Protein AF-A0A4S8QV61-F1 (afdb_monomer)

Radius of gyration: 50.62 Å; Cα contacts (8 Å, |Δi|>4): 55; chains: 1; bounding box: 109×45×153 Å

Solvent-accessible surface area (backbone atoms only — not comparable to full-atom values): 16989 Å² total; per-residue (Å²): 127,84,79,77,45,72,67,56,50,52,57,56,54,72,73,52,51,69,70,55,45,56,50,50,53,54,51,52,54,52,49,53,54,50,48,54,49,51,43,51,55,44,53,48,52,48,50,55,52,52,53,52,51,49,53,55,51,54,54,50,70,72,41,54,69,77,54,34,70,68,43,46,67,60,50,53,54,50,50,56,51,49,54,52,51,45,52,53,45,54,52,51,40,53,52,45,50,51,50,61,69,50,45,60,59,56,51,50,52,52,50,53,50,49,52,56,48,52,52,49,53,54,50,53,54,52,49,55,56,46,50,76,72,68,67,90,69,91,72,100,52,63,74,68,56,52,52,52,51,52,53,49,52,51,50,54,51,53,53,51,52,51,50,52,54,50,51,51,52,52,49,55,54,51,53,51,51,50,52,53,50,51,55,52,50,52,55,52,50,53,50,54,50,55,56,48,54,53,52,51,53,53,50,54,51,52,53,50,52,51,52,53,51,53,52,52,52,51,52,52,54,52,51,53,51,53,52,49,52,52,53,52,52,50,50,54,54,49,53,54,52,51,54,49,51,51,52,52,52,50,51,48,53,50,52,53,51,49,53,51,51,52,57,53,31,52,76,70,76,45,78,88,76,80,77,75,93,79,84,79,93,82,85,89,80,90,86,87,89,87,80,91,76,88,76,92,130

Secondary structure (DSSP, 8-state):
-----HHHHHHHHTT--HHHHHHHHHHHHHHHHHHHHHHHHHHHHHHHHHHHHHHHHHHHHHS-HHHHHHHHHHHHHHHHHHHHHHHHHHHHHHHHHHHHHHHHHHHHHHHHHHHHHHHHHHHHHHHHHHHHHH------S-HHHHHHHHHHHHHHHHHHHHHHHHHHHHHHHHHHHHHHHHHHHHHHHHHHHHHHHHHHHHHHHHHHHHHHHHHHHHHHHHHHHHHHHHHHHHHHHHHHHHHHHHHHHHHHHHHHHHHHHHHHHHHTT---------S--SS--SS----------

Structure (mmCIF, N/CA/C/O backbone):
data_AF-A0A4S8QV61-F1
#
_entry.id   AF-A0A4S8QV61-F1
#
loop_
_atom_site.group_PDB
_atom_site.id
_atom_site.type_symbol
_atom_site.label_atom_id
_atom_site.label_alt_id
_atom_site.label_comp_id
_atom_site.label_asym_id
_atom_site.label_entity_id
_atom_site.label_seq_id
_atom_site.pdbx_PDB_ins_code
_atom_site.Cartn_x
_atom_site.Cartn_y
_atom_site.Cartn_z
_atom_site.occupancy
_atom_site.B_iso_or_equiv
_atom_site.auth_seq_id
_atom_site.auth_comp_id
_atom_site.auth_asym_id
_atom_site.auth_atom_id
_atom_site.pdbx_PDB_model_num
ATOM 1 N N . MET A 1 1 ? -4.854 -4.317 -27.410 1.00 39.19 1 MET A N 1
ATOM 2 C CA . MET A 1 1 ? -4.113 -4.585 -28.655 1.00 39.19 1 MET A CA 1
ATOM 3 C C . MET A 1 1 ? -4.483 -5.983 -29.096 1.00 39.19 1 MET A C 1
ATOM 5 O O . MET A 1 1 ? -4.298 -6.906 -28.311 1.00 39.19 1 MET A O 1
ATOM 9 N N . GLU A 1 2 ? -5.101 -6.128 -30.269 1.00 37.53 2 GLU A N 1
ATOM 10 C CA . GLU A 1 2 ? -5.219 -7.436 -30.923 1.00 37.53 2 GLU A CA 1
ATOM 11 C C . GLU A 1 2 ? -3.819 -8.051 -30.999 1.00 37.53 2 GLU A C 1
ATOM 13 O O . GLU A 1 2 ? -2.852 -7.355 -31.309 1.00 37.53 2 GLU A O 1
ATOM 18 N N . GLY A 1 3 ? -3.700 -9.309 -30.578 1.00 50.16 3 GLY A N 1
ATOM 19 C CA . GLY A 1 3 ? -2.413 -9.943 -30.326 1.00 50.16 3 GLY A CA 1
ATOM 20 C C . GLY A 1 3 ? -1.574 -10.014 -31.594 1.00 50.16 3 GLY A C 1
ATOM 21 O O . GLY A 1 3 ? -1.832 -10.851 -32.458 1.00 50.16 3 GLY A O 1
ATOM 22 N N . ILE A 1 4 ? -0.547 -9.167 -31.683 1.00 62.50 4 ILE A N 1
ATOM 23 C CA . ILE A 1 4 ? 0.566 -9.376 -32.606 1.00 62.50 4 ILE A CA 1
ATOM 24 C C . ILE A 1 4 ? 1.124 -10.757 -32.267 1.00 62.50 4 ILE A C 1
ATOM 26 O O . ILE A 1 4 ? 1.618 -10.996 -31.164 1.00 62.50 4 ILE A O 1
ATOM 30 N N . THR A 1 5 ? 0.966 -11.700 -33.190 1.00 73.25 5 THR A N 1
ATOM 31 C CA . THR A 1 5 ? 1.533 -13.035 -33.021 1.00 73.25 5 THR A CA 1
ATOM 32 C C . THR A 1 5 ? 3.055 -12.927 -33.047 1.00 73.25 5 THR A C 1
ATOM 34 O O . THR A 1 5 ? 3.618 -12.031 -33.680 1.00 73.25 5 THR A O 1
ATOM 37 N N . SER A 1 6 ? 3.747 -13.857 -32.393 1.00 71.25 6 SER A N 1
ATOM 38 C CA . SER A 1 6 ? 5.213 -13.919 -32.443 1.00 71.25 6 SER A CA 1
ATOM 39 C C . SER A 1 6 ? 5.741 -13.949 -33.883 1.00 71.25 6 SER A C 1
ATOM 41 O O . SER A 1 6 ? 6.751 -13.319 -34.172 1.00 71.25 6 SER A O 1
ATOM 43 N N . ALA A 1 7 ? 5.024 -14.604 -34.802 1.00 74.94 7 ALA A N 1
ATOM 44 C CA . ALA A 1 7 ? 5.352 -14.631 -36.226 1.00 74.94 7 ALA A CA 1
ATOM 45 C C . ALA A 1 7 ? 5.278 -13.244 -36.888 1.00 74.94 7 ALA A C 1
ATOM 47 O O . ALA A 1 7 ? 6.177 -12.885 -37.645 1.00 74.94 7 ALA A O 1
ATOM 48 N N . ASN A 1 8 ? 4.253 -12.448 -36.566 1.00 80.69 8 ASN A N 1
ATOM 49 C CA . ASN A 1 8 ? 4.125 -11.083 -37.079 1.00 80.69 8 ASN A CA 1
ATOM 50 C C . ASN A 1 8 ? 5.250 -10.189 -36.546 1.00 80.69 8 ASN A C 1
ATOM 52 O O . ASN A 1 8 ? 5.852 -9.445 -37.314 1.00 80.69 8 ASN A O 1
ATOM 56 N N . LEU A 1 9 ? 5.591 -10.322 -35.260 1.00 77.94 9 LEU A N 1
ATOM 57 C CA . LEU A 1 9 ? 6.686 -9.566 -34.655 1.00 77.94 9 LEU A CA 1
ATOM 58 C C . LEU A 1 9 ? 8.036 -9.902 -35.312 1.00 77.94 9 LEU A C 1
ATOM 60 O O . LEU A 1 9 ? 8.811 -9.004 -35.616 1.00 77.94 9 LEU A O 1
ATOM 64 N N . VAL A 1 10 ? 8.319 -11.183 -35.577 1.00 80.06 10 VAL A N 1
ATOM 65 C CA . VAL A 1 10 ? 9.549 -11.600 -36.280 1.00 80.06 10 VAL A CA 1
ATOM 66 C C . VAL A 1 10 ? 9.602 -11.037 -37.701 1.00 80.06 10 VAL A C 1
ATOM 68 O O . VAL A 1 10 ? 10.662 -10.583 -38.138 1.00 80.06 10 VAL A O 1
ATOM 71 N N . ALA A 1 11 ? 8.477 -11.057 -38.422 1.00 83.94 11 ALA A N 1
ATOM 72 C CA . ALA A 1 11 ? 8.398 -10.512 -39.774 1.00 83.94 11 ALA A CA 1
ATOM 73 C C . ALA A 1 11 ? 8.683 -9.003 -39.790 1.00 83.94 11 ALA A C 1
ATOM 75 O O . ALA A 1 11 ? 9.462 -8.546 -40.622 1.00 83.94 11 ALA A O 1
ATOM 76 N N . GLU A 1 12 ? 8.124 -8.246 -38.841 1.00 83.56 12 GLU A N 1
ATOM 77 C CA . GLU A 1 12 ? 8.401 -6.813 -38.704 1.00 83.56 12 GLU A CA 1
ATOM 78 C C . GLU A 1 12 ? 9.856 -6.546 -38.305 1.00 83.56 12 GLU A C 1
ATOM 80 O O . GLU A 1 12 ? 10.521 -5.736 -38.952 1.00 83.56 12 GLU A O 1
ATOM 85 N N . LEU A 1 13 ? 10.393 -7.274 -37.317 1.00 84.75 13 LEU A N 1
ATOM 86 C CA . LEU A 1 13 ? 11.791 -7.133 -36.894 1.00 84.75 13 LEU A CA 1
ATOM 87 C C . LEU A 1 13 ? 12.766 -7.361 -38.054 1.00 84.75 13 LEU A C 1
ATOM 89 O O . LEU A 1 13 ? 13.727 -6.615 -38.198 1.00 84.75 13 LEU A O 1
ATOM 93 N N . SER A 1 14 ? 12.479 -8.326 -38.931 1.00 84.94 14 SER A N 1
ATOM 94 C CA . SER A 1 14 ? 13.325 -8.654 -40.089 1.00 84.94 14 SER A CA 1
ATOM 95 C C . SER A 1 14 ? 13.475 -7.504 -41.093 1.00 84.94 14 SER A C 1
ATOM 97 O O . SER A 1 14 ? 14.405 -7.526 -41.897 1.00 84.94 14 SER A O 1
ATOM 99 N N . THR A 1 15 ? 12.577 -6.514 -41.065 1.00 90.44 15 THR A N 1
ATOM 100 C CA . THR A 1 15 ? 12.650 -5.324 -41.930 1.00 90.44 15 THR A CA 1
ATOM 101 C C . THR A 1 15 ? 13.493 -4.193 -41.344 1.00 90.44 15 THR A C 1
ATOM 103 O O . THR A 1 15 ? 13.806 -3.244 -42.061 1.00 90.44 15 THR A O 1
ATOM 106 N N . LEU A 1 16 ? 13.861 -4.284 -40.063 1.00 89.00 16 LEU A N 1
ATOM 107 C CA . LEU A 1 16 ? 14.570 -3.227 -39.357 1.00 89.00 16 LEU A CA 1
ATOM 108 C C . LEU A 1 16 ? 16.076 -3.311 -39.582 1.00 89.00 16 LEU A C 1
ATOM 110 O O . LEU A 1 16 ? 16.682 -4.377 -39.432 1.00 89.00 16 LEU A O 1
ATOM 114 N N . ASP A 1 17 ? 16.681 -2.157 -39.847 1.00 88.50 17 ASP A N 1
ATOM 115 C CA . ASP A 1 17 ? 18.131 -1.997 -39.835 1.00 88.50 17 ASP A CA 1
ATOM 116 C C . ASP A 1 17 ? 18.691 -1.882 -38.401 1.00 88.50 17 ASP A C 1
ATOM 118 O O . ASP A 1 17 ? 17.960 -1.868 -37.399 1.00 88.50 17 ASP A O 1
ATOM 122 N N . LEU A 1 18 ? 20.020 -1.822 -38.287 1.00 80.75 18 LEU A N 1
ATOM 123 C CA . LEU A 1 18 ? 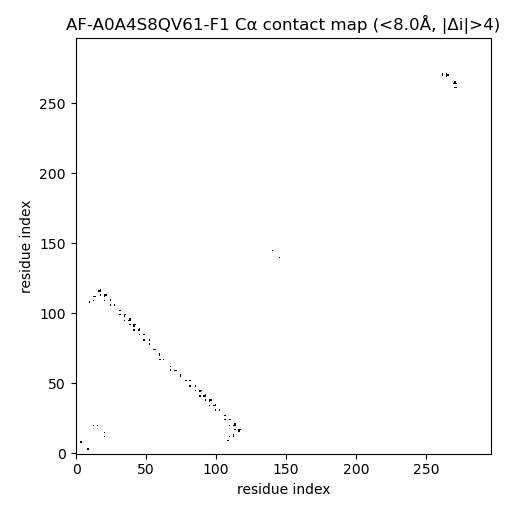20.711 -1.772 -37.000 1.00 80.75 18 LEU A CA 1
ATOM 124 C C . LEU A 1 18 ? 20.315 -0.543 -36.167 1.00 80.75 18 LEU A C 1
ATOM 126 O O . LEU A 1 18 ? 20.060 -0.654 -34.966 1.00 80.75 18 LEU A O 1
ATOM 130 N N . VAL A 1 19 ? 20.227 0.627 -36.802 1.00 81.81 19 VAL A N 1
ATOM 131 C CA . VAL A 1 19 ? 19.918 1.897 -36.130 1.00 81.81 19 VAL A CA 1
ATOM 132 C C . VAL A 1 19 ? 18.479 1.887 -35.621 1.00 81.81 19 VAL A C 1
ATOM 134 O O . VAL A 1 19 ? 18.218 2.257 -34.473 1.00 81.81 19 VAL A O 1
ATOM 137 N N . GLN A 1 20 ? 17.548 1.415 -36.449 1.00 83.19 20 GLN A N 1
ATOM 138 C CA . GLN A 1 20 ? 16.141 1.256 -36.098 1.00 83.19 20 GLN A CA 1
ATOM 139 C C . GLN A 1 20 ? 15.964 0.264 -34.942 1.00 83.19 20 GLN A C 1
ATOM 141 O O . GLN A 1 20 ? 15.233 0.547 -33.992 1.00 83.19 20 GLN A O 1
ATOM 146 N N . THR A 1 21 ? 16.688 -0.858 -34.971 1.00 77.69 21 THR A N 1
ATOM 147 C CA . THR A 1 21 ? 16.642 -1.884 -33.918 1.00 77.69 21 THR A CA 1
ATOM 148 C C . THR A 1 21 ? 17.129 -1.337 -32.570 1.00 77.69 21 THR A C 1
ATOM 150 O O . THR A 1 21 ? 16.455 -1.510 -31.553 1.00 77.69 21 THR A O 1
ATOM 153 N N . ILE A 1 22 ? 18.251 -0.606 -32.543 1.00 74.38 22 ILE A N 1
ATOM 154 C CA . ILE A 1 22 ? 18.774 0.040 -31.322 1.00 74.38 22 ILE A CA 1
ATOM 155 C C . ILE A 1 22 ? 17.775 1.067 -30.761 1.00 74.38 22 ILE A C 1
ATOM 157 O O . ILE A 1 22 ? 17.563 1.149 -29.544 1.00 74.38 22 ILE A O 1
ATOM 161 N N . HIS A 1 23 ? 17.136 1.842 -31.641 1.00 77.25 23 HIS A N 1
ATOM 162 C CA . HIS A 1 23 ? 16.133 2.823 -31.237 1.00 77.25 23 HIS A CA 1
ATOM 163 C C . HIS A 1 23 ? 14.910 2.158 -30.588 1.00 77.25 23 HIS A C 1
ATOM 165 O O . HIS A 1 23 ? 14.478 2.577 -29.512 1.00 77.25 23 HIS A O 1
ATOM 171 N N . ILE A 1 24 ? 14.406 1.076 -31.185 1.00 78.25 24 ILE A N 1
ATOM 172 C CA . ILE A 1 24 ? 13.262 0.317 -30.666 1.00 78.25 24 ILE A CA 1
ATOM 173 C C . ILE A 1 24 ? 13.569 -0.305 -29.301 1.00 78.25 24 ILE A C 1
ATOM 175 O O . ILE A 1 24 ? 12.739 -0.208 -28.399 1.00 78.25 24 ILE A O 1
ATOM 179 N N . ILE A 1 25 ? 14.766 -0.866 -29.092 1.00 77.31 25 ILE A N 1
ATOM 180 C CA . ILE A 1 25 ? 15.187 -1.383 -27.775 1.00 77.31 25 ILE A CA 1
ATOM 181 C C . ILE A 1 25 ? 15.122 -0.285 -26.708 1.00 77.31 25 ILE A C 1
ATOM 183 O O . ILE A 1 25 ? 14.607 -0.511 -25.610 1.00 77.31 25 ILE A O 1
ATOM 187 N N . SER A 1 26 ? 15.610 0.913 -27.032 1.00 75.00 26 SER A N 1
ATOM 188 C CA . SER A 1 26 ? 15.581 2.052 -26.108 1.00 75.00 26 SER A CA 1
ATOM 189 C C . SER A 1 26 ? 14.143 2.455 -25.762 1.00 75.00 26 SER A C 1
ATOM 191 O O . SER A 1 26 ? 13.825 2.669 -24.591 1.00 75.00 26 SER A O 1
ATOM 193 N N . MET A 1 27 ? 13.253 2.492 -26.760 1.00 78.56 27 MET A N 1
ATOM 194 C CA . MET A 1 27 ? 11.833 2.788 -26.555 1.00 78.56 27 MET A CA 1
ATOM 195 C C . MET A 1 27 ? 11.136 1.733 -25.690 1.00 78.56 27 MET A C 1
ATOM 197 O O . MET A 1 27 ? 10.465 2.093 -24.725 1.00 78.56 27 MET A O 1
ATOM 201 N N . LEU A 1 28 ? 11.325 0.446 -25.993 1.00 77.44 28 LEU A N 1
ATOM 202 C CA . LEU A 1 28 ? 10.738 -0.663 -25.235 1.00 77.44 28 LEU A CA 1
ATOM 203 C C . LEU A 1 28 ? 11.222 -0.672 -23.783 1.00 77.44 28 LEU A C 1
ATOM 205 O O . LEU A 1 28 ? 10.435 -0.894 -22.868 1.00 77.44 28 LEU A O 1
ATOM 209 N N . THR A 1 29 ? 12.504 -0.381 -23.558 1.00 79.50 29 THR A N 1
ATOM 210 C CA . THR A 1 29 ? 13.078 -0.287 -22.208 1.00 79.50 29 THR A CA 1
ATOM 211 C C . THR A 1 29 ? 12.460 0.870 -21.418 1.00 79.50 29 THR A C 1
ATOM 213 O O . THR A 1 29 ? 12.116 0.705 -20.247 1.00 79.50 29 THR A O 1
ATOM 216 N N . ALA A 1 30 ? 12.266 2.029 -22.056 1.00 79.38 30 ALA A N 1
ATOM 217 C CA . ALA A 1 30 ? 11.586 3.165 -21.437 1.00 79.38 30 ALA A CA 1
ATOM 218 C C . ALA A 1 30 ? 10.113 2.851 -21.119 1.00 79.38 30 ALA A C 1
ATOM 220 O O . ALA A 1 30 ? 9.656 3.134 -20.014 1.00 79.38 30 ALA A O 1
ATOM 221 N N . GLN A 1 31 ? 9.392 2.212 -22.046 1.00 81.44 31 GLN A N 1
ATOM 222 C CA . GLN A 1 31 ? 8.006 1.777 -21.839 1.00 81.44 31 GLN A CA 1
ATOM 223 C C . GLN A 1 31 ? 7.886 0.779 -20.683 1.00 81.44 31 GLN A C 1
ATOM 225 O O . GLN A 1 31 ? 7.042 0.958 -19.812 1.00 81.44 31 GLN A O 1
ATOM 230 N N . LEU A 1 32 ? 8.771 -0.218 -20.620 1.00 80.94 32 LEU A N 1
ATOM 231 C CA . LEU A 1 32 ? 8.857 -1.176 -19.515 1.00 80.94 32 LEU A CA 1
ATOM 232 C C . LEU A 1 32 ? 9.026 -0.486 -18.157 1.00 80.94 32 LEU A C 1
ATOM 234 O O . LEU A 1 32 ? 8.354 -0.846 -17.190 1.00 80.94 32 LEU A O 1
ATOM 238 N N . ALA A 1 33 ? 9.899 0.522 -18.085 1.00 80.88 33 ALA A N 1
ATOM 239 C CA . ALA A 1 33 ? 10.091 1.307 -16.871 1.00 80.88 33 ALA A CA 1
ATOM 240 C C . ALA A 1 33 ? 8.828 2.101 -16.495 1.00 80.88 33 ALA A C 1
ATOM 242 O O . ALA A 1 33 ? 8.462 2.144 -15.321 1.00 80.88 33 ALA A O 1
ATOM 243 N N . THR A 1 34 ? 8.134 2.687 -17.475 1.00 85.19 34 THR A N 1
ATOM 244 C CA . THR A 1 34 ? 6.850 3.368 -17.255 1.00 85.19 34 THR A CA 1
ATOM 245 C C . THR A 1 34 ? 5.779 2.406 -16.745 1.00 85.19 34 THR A C 1
ATOM 247 O O . THR A 1 34 ? 5.147 2.699 -15.736 1.00 85.19 34 THR A O 1
ATOM 250 N N . VAL A 1 35 ? 5.614 1.237 -17.369 1.00 80.38 35 VAL A N 1
ATOM 251 C CA . VAL A 1 35 ? 4.644 0.216 -16.937 1.00 80.38 35 VAL A CA 1
ATOM 252 C C . VAL A 1 35 ? 4.940 -0.250 -15.509 1.00 80.38 35 VAL A C 1
ATOM 254 O O . VAL A 1 35 ? 4.023 -0.376 -14.700 1.00 80.38 35 VAL A O 1
ATOM 257 N N . ALA A 1 36 ? 6.214 -0.454 -15.161 1.00 83.62 36 ALA A N 1
ATOM 258 C CA . ALA A 1 36 ? 6.607 -0.827 -13.804 1.00 83.62 36 ALA A CA 1
ATOM 259 C C . ALA A 1 36 ? 6.209 0.236 -12.763 1.00 83.62 36 ALA A C 1
ATOM 261 O O . ALA A 1 36 ? 5.699 -0.112 -11.696 1.00 83.62 36 ALA A O 1
ATOM 262 N N . LEU A 1 37 ? 6.406 1.523 -13.073 1.00 87.81 37 LEU A N 1
ATOM 263 C CA . LEU A 1 37 ? 5.973 2.629 -12.212 1.00 87.81 37 LEU A CA 1
ATOM 264 C C . LEU A 1 37 ? 4.445 2.678 -12.084 1.00 87.81 37 LEU A C 1
ATOM 266 O O . LEU A 1 37 ? 3.931 2.745 -10.969 1.00 87.81 37 LEU A O 1
ATOM 270 N N . ASP A 1 38 ? 3.724 2.541 -13.195 1.00 83.62 38 ASP A N 1
ATOM 271 C CA . ASP A 1 38 ? 2.259 2.510 -13.217 1.00 83.62 38 ASP A CA 1
ATOM 272 C C . ASP A 1 38 ? 1.692 1.377 -12.341 1.00 83.62 38 ASP A C 1
ATOM 274 O O . ASP A 1 38 ? 0.713 1.579 -11.618 1.00 83.62 38 ASP A O 1
ATOM 278 N N . ILE A 1 39 ? 2.309 0.187 -12.345 1.00 86.31 39 ILE A N 1
ATOM 279 C CA . ILE A 1 39 ? 1.914 -0.929 -11.464 1.00 86.31 39 ILE A CA 1
ATOM 280 C C . ILE A 1 39 ? 2.054 -0.535 -9.989 1.00 86.31 39 ILE A C 1
ATOM 282 O O . ILE A 1 39 ? 1.163 -0.831 -9.183 1.00 86.31 39 ILE A O 1
ATOM 286 N N . VAL A 1 40 ? 3.157 0.125 -9.625 1.00 90.00 40 VAL A N 1
ATOM 287 C CA . VAL A 1 40 ? 3.406 0.587 -8.252 1.00 90.00 40 VAL A CA 1
ATOM 288 C C . VAL A 1 40 ? 2.370 1.632 -7.839 1.00 90.00 40 VAL A C 1
ATOM 290 O O . VAL A 1 40 ? 1.785 1.508 -6.758 1.00 90.00 40 VAL A O 1
ATOM 293 N N . ASP A 1 41 ? 2.088 2.606 -8.703 1.00 85.50 41 ASP A N 1
ATOM 294 C CA . ASP A 1 41 ? 1.144 3.695 -8.436 1.00 85.50 41 ASP A CA 1
ATOM 295 C C . ASP A 1 41 ? -0.303 3.200 -8.317 1.00 85.50 41 ASP A C 1
ATOM 297 O O . ASP A 1 41 ? -1.027 3.575 -7.385 1.00 85.50 41 ASP A O 1
ATOM 301 N N . VAL A 1 42 ? -0.727 2.291 -9.200 1.00 82.81 42 VAL A N 1
ATOM 302 C CA . VAL A 1 42 ? -2.038 1.632 -9.096 1.00 82.81 42 VAL A CA 1
ATOM 303 C C . VAL A 1 42 ? -2.101 0.773 -7.832 1.00 82.81 42 VAL A C 1
ATOM 305 O O . VAL A 1 42 ? -3.098 0.802 -7.112 1.00 82.81 42 VAL A O 1
ATOM 308 N N . GLY A 1 43 ? -1.028 0.045 -7.510 1.00 89.75 43 GLY A N 1
ATOM 309 C CA . GLY A 1 43 ? -0.937 -0.751 -6.289 1.00 89.75 43 GLY A CA 1
ATOM 310 C C . GLY A 1 43 ? -1.066 0.089 -5.017 1.00 89.75 43 GLY A C 1
ATOM 311 O O . GLY A 1 43 ? -1.730 -0.335 -4.073 1.00 89.75 43 GLY A O 1
ATOM 312 N N . LYS A 1 44 ? -0.468 1.285 -4.997 1.00 88.75 44 LYS A N 1
ATOM 313 C CA . LYS A 1 44 ? -0.641 2.258 -3.915 1.00 88.75 44 LYS A CA 1
ATOM 314 C C . LYS A 1 44 ? -2.080 2.762 -3.846 1.00 88.75 44 LYS A C 1
ATOM 316 O O . LYS A 1 44 ? -2.682 2.696 -2.784 1.00 88.75 44 LYS A O 1
ATOM 321 N N . SER A 1 45 ? -2.649 3.165 -4.979 1.00 83.38 45 SER A N 1
ATOM 322 C CA . SER A 1 45 ? -4.023 3.677 -5.047 1.00 83.38 45 SER A CA 1
ATOM 323 C C . SER A 1 45 ? -5.052 2.671 -4.519 1.00 83.38 45 SER A C 1
ATOM 325 O O . SER A 1 45 ? -5.987 3.071 -3.831 1.00 83.38 45 SER A O 1
ATOM 327 N N . ILE A 1 46 ? -4.868 1.373 -4.797 1.00 89.69 46 ILE A N 1
ATOM 328 C CA . ILE A 1 46 ? -5.709 0.296 -4.249 1.00 89.69 46 ILE A CA 1
ATOM 329 C C . ILE A 1 46 ? -5.628 0.269 -2.719 1.00 89.69 46 ILE A C 1
ATOM 331 O O . ILE A 1 46 ? -6.671 0.303 -2.071 1.00 89.69 46 ILE A O 1
ATOM 335 N N . ARG A 1 47 ? -4.414 0.249 -2.149 1.00 91.94 47 ARG A N 1
ATOM 336 C CA . ARG A 1 47 ? -4.225 0.229 -0.687 1.00 91.94 47 ARG A CA 1
ATOM 337 C C . ARG A 1 47 ? -4.838 1.456 -0.025 1.00 91.94 47 ARG A C 1
ATOM 339 O O . ARG A 1 47 ? -5.600 1.305 0.919 1.00 91.94 47 ARG A O 1
ATOM 346 N N . ASP A 1 48 ? -4.585 2.643 -0.576 1.00 81.81 48 ASP A N 1
ATOM 347 C CA . ASP A 1 48 ? -5.121 3.898 -0.045 1.00 81.81 48 ASP A CA 1
ATOM 348 C C . ASP A 1 48 ? -6.666 3.874 -0.020 1.00 81.81 48 ASP A C 1
ATOM 350 O O . ASP A 1 48 ? -7.285 4.316 0.948 1.00 81.81 48 ASP A O 1
ATOM 354 N N . HIS A 1 49 ? -7.312 3.321 -1.057 1.00 81.25 49 HIS A N 1
ATOM 355 C CA . HIS A 1 49 ? -8.774 3.184 -1.102 1.00 81.25 49 HIS A CA 1
ATOM 356 C C . HIS A 1 49 ? -9.306 2.143 -0.107 1.00 81.25 49 HIS A C 1
ATOM 358 O O . HIS A 1 49 ? -10.351 2.387 0.500 1.00 81.25 49 HIS A O 1
ATOM 364 N N . GLU A 1 50 ? -8.612 1.014 0.068 1.00 89.25 50 GLU A N 1
ATOM 365 C CA . GLU A 1 50 ? -8.969 -0.031 1.038 1.00 89.25 50 GLU A CA 1
ATOM 366 C C . GLU A 1 50 ? -8.840 0.489 2.484 1.00 89.25 50 GLU A C 1
ATOM 368 O O . GLU A 1 50 ? -9.774 0.343 3.277 1.00 89.25 50 GLU A O 1
ATOM 373 N N . GLU A 1 51 ? -7.746 1.188 2.804 1.00 85.75 51 GLU A N 1
ATOM 374 C CA . GLU A 1 51 ? -7.504 1.807 4.114 1.00 85.75 51 GLU A CA 1
ATOM 375 C C . GLU A 1 51 ? -8.532 2.898 4.435 1.00 85.75 51 GLU A C 1
ATOM 377 O O . GLU A 1 51 ? -9.130 2.897 5.515 1.00 85.75 51 GLU A O 1
ATOM 382 N N . GLN A 1 52 ? -8.805 3.805 3.490 1.00 78.75 52 GLN A N 1
ATOM 383 C CA . GLN A 1 52 ? -9.863 4.808 3.660 1.00 78.75 52 GLN A CA 1
ATOM 384 C C . GLN A 1 52 ? -11.227 4.149 3.873 1.00 78.75 52 GLN A C 1
ATOM 386 O O . GLN A 1 52 ? -12.011 4.606 4.708 1.00 78.75 52 GLN A O 1
ATOM 391 N N . GLY A 1 53 ? -11.499 3.060 3.149 1.00 80.81 53 GLY A N 1
ATOM 392 C CA . GLY A 1 53 ? -12.720 2.279 3.299 1.00 80.81 53 GLY A CA 1
ATOM 393 C C . GLY A 1 53 ? -12.902 1.764 4.716 1.00 80.81 53 GLY A C 1
ATOM 394 O O . GLY A 1 53 ? -13.948 1.982 5.337 1.00 80.81 53 GLY A O 1
ATOM 395 N N . GLN A 1 54 ? -11.851 1.151 5.250 1.00 86.25 54 GLN A N 1
ATOM 396 C CA . GLN A 1 54 ? -11.836 0.627 6.604 1.00 86.25 54 GLN A CA 1
ATOM 397 C C . GLN A 1 54 ? -12.007 1.735 7.653 1.00 86.25 54 GLN A C 1
ATOM 399 O O . GLN A 1 54 ? -12.868 1.617 8.526 1.00 86.25 54 GLN A O 1
ATOM 404 N N . LEU A 1 55 ? -11.278 2.848 7.529 1.00 79.12 55 LEU A N 1
ATOM 405 C CA . LEU A 1 55 ? -11.389 3.989 8.445 1.00 79.12 55 LEU A CA 1
ATOM 406 C C . LEU A 1 55 ? -12.809 4.570 8.486 1.00 79.12 55 LEU A C 1
ATOM 408 O O . LEU A 1 55 ? -13.325 4.885 9.562 1.00 79.12 55 LEU A O 1
ATOM 412 N N . CYS A 1 56 ? -13.472 4.689 7.332 1.00 78.69 56 CYS A N 1
ATOM 413 C CA . CYS A 1 56 ? -14.853 5.162 7.265 1.00 78.69 56 CYS A CA 1
ATOM 414 C C . CYS A 1 56 ? -15.830 4.215 7.979 1.00 78.69 56 CYS A C 1
ATOM 416 O O . CYS A 1 56 ? -16.733 4.679 8.684 1.00 78.69 56 CYS A O 1
ATOM 418 N N . VAL A 1 57 ? -15.645 2.900 7.833 1.00 88.50 57 VAL A N 1
ATOM 419 C CA . VAL A 1 57 ? -16.467 1.889 8.514 1.00 88.50 57 VAL A CA 1
ATOM 420 C C . VAL A 1 57 ? -16.221 1.903 10.023 1.00 88.50 57 VAL A C 1
ATOM 422 O O . VAL A 1 57 ? -17.181 1.922 10.794 1.00 88.50 57 VAL A O 1
ATOM 425 N N . GLU A 1 58 ? -14.966 1.964 10.465 1.00 86.25 58 GLU A N 1
ATOM 426 C CA . GLU A 1 58 ? -14.617 2.038 11.888 1.00 86.25 58 GLU A CA 1
ATOM 427 C C . GLU A 1 58 ? -15.182 3.303 12.547 1.00 86.25 58 GLU A C 1
ATOM 429 O O . GLU A 1 58 ? -15.776 3.240 13.629 1.00 86.25 58 GLU A O 1
ATOM 434 N N . TYR A 1 59 ? -15.068 4.455 11.876 1.00 81.00 59 TYR A N 1
ATOM 435 C CA . TYR A 1 59 ? -15.658 5.711 12.340 1.00 81.00 59 TYR A CA 1
ATOM 436 C C . TYR A 1 59 ? -17.177 5.599 12.504 1.00 81.00 59 TYR A C 1
ATOM 438 O O . TYR A 1 59 ? -17.740 6.052 13.504 1.00 81.00 59 TYR A O 1
ATOM 446 N N . TYR A 1 60 ? -17.846 4.967 11.540 1.00 87.94 60 TYR A N 1
ATOM 447 C CA . TYR A 1 60 ? -19.282 4.726 11.595 1.00 87.94 60 TYR A CA 1
ATOM 448 C C . TYR A 1 60 ? -19.676 3.800 12.753 1.00 87.94 60 TYR A C 1
ATOM 450 O O . TYR A 1 60 ? -20.631 4.094 13.473 1.00 87.94 60 TYR A O 1
ATOM 458 N N . GLN A 1 61 ? -18.929 2.719 12.981 1.00 89.88 61 GLN A N 1
ATOM 459 C CA . GLN A 1 61 ? -19.190 1.769 14.067 1.00 89.88 61 GLN A CA 1
ATOM 460 C C . GLN A 1 61 ? -19.049 2.411 15.453 1.00 89.88 61 GLN A C 1
ATOM 462 O O . GLN A 1 61 ? -19.861 2.138 16.338 1.00 89.88 61 GLN A O 1
ATOM 467 N N . ARG A 1 62 ? -18.068 3.306 15.631 1.00 90.44 62 ARG A N 1
ATOM 468 C CA . ARG A 1 62 ? -17.844 4.048 16.886 1.00 90.44 62 ARG A CA 1
ATOM 469 C C . ARG A 1 62 ? -18.837 5.194 17.106 1.00 90.44 62 ARG A C 1
ATOM 471 O O . ARG A 1 62 ? -18.909 5.743 18.204 1.00 90.44 62 ARG A O 1
ATOM 478 N N . ALA A 1 63 ? -19.605 5.587 16.090 1.00 84.00 63 ALA A N 1
ATOM 479 C CA . ALA A 1 63 ? -20.553 6.686 16.207 1.00 84.00 63 ALA A CA 1
ATOM 480 C C . ALA A 1 63 ? -21.792 6.307 17.047 1.00 84.00 63 ALA A C 1
ATOM 482 O O . ALA A 1 63 ? -22.268 5.166 17.050 1.00 84.00 63 ALA A O 1
ATOM 483 N N . SER A 1 64 ? -22.372 7.300 17.732 1.00 92.94 64 SER A N 1
ATOM 484 C CA . SER A 1 64 ? -23.647 7.133 18.440 1.00 92.94 64 SER A CA 1
ATOM 485 C C . SER A 1 64 ? -24.783 6.783 17.472 1.00 92.94 64 SER A C 1
ATOM 487 O O . SER A 1 64 ? -24.724 7.101 16.284 1.00 92.94 64 SER A O 1
ATOM 489 N N . GLN A 1 65 ? -25.854 6.160 17.968 1.00 94.88 65 GLN A N 1
ATOM 490 C CA . GLN A 1 65 ? -26.970 5.700 17.129 1.00 94.88 65 GLN A CA 1
ATOM 491 C C . GLN A 1 65 ? -27.617 6.833 16.314 1.00 94.88 65 GLN A C 1
ATOM 493 O O . GLN A 1 65 ? -27.832 6.686 15.112 1.00 94.88 65 GLN A O 1
ATOM 498 N N . LYS A 1 66 ? -27.839 8.000 16.936 1.00 94.25 66 LYS A N 1
ATOM 499 C CA . LYS A 1 66 ? -28.358 9.197 16.252 1.00 94.25 66 LYS A CA 1
ATOM 500 C C . LYS A 1 66 ? -27.430 9.661 15.125 1.00 94.25 66 LYS A C 1
ATOM 502 O O . LYS A 1 66 ? -27.892 10.064 14.065 1.00 94.25 66 LYS A O 1
ATOM 507 N N . LYS A 1 67 ? -26.113 9.589 15.338 1.00 85.44 67 LYS A N 1
ATOM 508 C CA . LYS A 1 67 ? -25.114 9.982 14.340 1.00 85.44 67 LYS A CA 1
ATOM 509 C C . LYS A 1 67 ? -25.005 8.957 13.208 1.00 85.44 67 LYS A C 1
ATOM 511 O O . LYS A 1 67 ? -24.867 9.356 12.057 1.00 85.44 67 LYS A O 1
ATOM 516 N N . ARG A 1 68 ? -25.143 7.661 13.506 1.00 92.88 68 ARG A N 1
ATOM 517 C CA . ARG A 1 68 ? -25.197 6.596 12.493 1.00 92.88 68 ARG A CA 1
ATOM 518 C C . ARG A 1 68 ? -26.357 6.784 11.518 1.00 92.88 68 ARG A C 1
ATOM 520 O O . ARG A 1 68 ? -26.112 6.782 10.321 1.00 92.88 68 ARG A O 1
ATOM 527 N N . GLN A 1 69 ? -27.564 7.079 12.003 1.00 91.38 69 GLN A N 1
ATOM 528 C CA . GLN A 1 69 ? -28.724 7.344 11.132 1.00 91.38 69 GLN A CA 1
ATOM 529 C C . GLN A 1 69 ? -28.481 8.487 10.131 1.00 91.38 69 GLN A C 1
ATOM 531 O O . GLN A 1 69 ? -28.959 8.430 9.002 1.00 91.38 69 GLN A O 1
ATOM 536 N N . ILE A 1 70 ? -27.712 9.507 10.528 1.00 86.06 70 ILE A N 1
ATOM 537 C CA . ILE A 1 70 ? -27.357 10.642 9.662 1.00 86.06 70 ILE A CA 1
ATOM 538 C C . ILE A 1 70 ? -26.279 10.245 8.641 1.00 86.06 70 ILE A C 1
ATOM 540 O O . ILE A 1 70 ? -26.352 10.635 7.478 1.00 86.06 70 ILE A O 1
ATOM 544 N N . LEU A 1 71 ? -25.264 9.489 9.069 1.00 79.00 71 LEU A N 1
ATOM 545 C CA . LEU A 1 71 ? -24.113 9.131 8.233 1.00 79.00 71 LEU A CA 1
ATOM 546 C C . LEU A 1 71 ? -24.397 7.981 7.258 1.00 79.00 71 LEU A C 1
ATOM 548 O O . LEU A 1 71 ? -23.761 7.910 6.207 1.00 79.00 71 LEU A O 1
ATOM 552 N N . GLU A 1 72 ? -25.326 7.084 7.589 1.00 93.19 72 GLU A N 1
ATOM 553 C CA . GLU A 1 72 ? -25.529 5.818 6.880 1.00 93.19 72 GLU A CA 1
ATOM 554 C C . GLU A 1 72 ? -25.806 5.968 5.370 1.00 93.19 72 GLU A C 1
ATOM 556 O O . GLU A 1 72 ? -25.151 5.272 4.588 1.00 93.19 72 GLU A O 1
ATOM 561 N N . PRO A 1 73 ? -26.674 6.888 4.898 1.00 88.12 73 PRO A N 1
ATOM 562 C CA . PRO A 1 73 ? -26.902 7.060 3.462 1.00 88.12 73 PRO A CA 1
ATOM 563 C C . PRO A 1 73 ? -25.646 7.528 2.714 1.00 88.12 73 PRO A C 1
ATOM 565 O O . PRO A 1 73 ? -25.348 7.046 1.618 1.00 88.12 73 PRO A O 1
ATOM 568 N N . GLY A 1 74 ? -24.889 8.452 3.318 1.00 83.88 74 GLY A N 1
ATOM 569 C CA . GLY A 1 74 ? -23.649 8.978 2.750 1.00 83.88 74 GLY A CA 1
ATOM 570 C C . GLY A 1 74 ? -22.558 7.914 2.688 1.00 83.88 74 GLY A C 1
ATOM 571 O O . GLY A 1 74 ? -21.918 7.750 1.649 1.00 83.88 74 GLY A O 1
ATOM 572 N N . LEU A 1 75 ? -22.411 7.139 3.765 1.00 87.56 75 LEU A N 1
ATOM 573 C CA . LEU A 1 75 ? -21.453 6.042 3.844 1.00 87.56 75 LEU A CA 1
ATOM 574 C C . LEU A 1 75 ? -21.753 4.956 2.808 1.00 87.56 75 LEU A C 1
ATOM 576 O O . LEU A 1 75 ? -20.846 4.548 2.091 1.00 87.56 75 LEU A O 1
ATOM 580 N N . ARG A 1 76 ? -23.015 4.526 2.669 1.00 91.06 76 ARG A N 1
ATOM 581 C CA . ARG A 1 76 ? -23.406 3.520 1.664 1.00 91.06 76 ARG A CA 1
ATOM 582 C C . ARG A 1 76 ? -23.069 3.971 0.244 1.00 91.06 76 ARG A C 1
ATOM 584 O O . ARG A 1 76 ? -22.505 3.198 -0.524 1.00 91.06 76 ARG A O 1
ATOM 591 N N . LYS A 1 77 ? -23.374 5.228 -0.100 1.00 87.56 77 LYS A N 1
ATOM 592 C CA . LYS A 1 77 ? -23.056 5.792 -1.422 1.00 87.56 77 LYS A CA 1
ATOM 593 C C . LYS A 1 77 ? -21.547 5.866 -1.662 1.00 87.56 77 LYS A C 1
ATOM 595 O O . LYS A 1 77 ? -21.085 5.552 -2.756 1.00 87.56 77 LYS A O 1
ATOM 600 N N . TRP A 1 78 ? -20.790 6.297 -0.656 1.00 87.25 78 TRP A N 1
ATOM 601 C CA . TRP A 1 78 ? -19.338 6.397 -0.754 1.00 87.25 78 TRP A CA 1
ATOM 602 C C . TRP A 1 78 ? -18.687 5.014 -0.896 1.00 87.25 78 TRP A C 1
ATOM 604 O O . TRP A 1 78 ? -17.872 4.836 -1.795 1.00 87.25 78 TRP A O 1
ATOM 614 N N . LEU A 1 79 ? -19.117 4.021 -0.106 1.00 87.19 79 LEU A N 1
ATOM 615 C CA . LEU A 1 79 ? -18.621 2.641 -0.189 1.00 87.19 79 LEU A CA 1
ATOM 616 C C . LEU A 1 79 ? -18.911 2.008 -1.552 1.00 87.19 79 LEU A C 1
ATOM 618 O O . LEU A 1 79 ? -18.006 1.440 -2.149 1.00 87.19 79 LEU A O 1
ATOM 622 N N . ALA A 1 80 ? -20.122 2.175 -2.090 1.00 88.94 80 ALA A N 1
ATOM 623 C CA . ALA A 1 80 ? -20.463 1.660 -3.419 1.00 88.94 80 ALA A CA 1
ATOM 624 C C . ALA A 1 80 ? -19.592 2.277 -4.531 1.00 88.94 80 ALA A C 1
ATOM 626 O O . ALA A 1 80 ? -19.167 1.592 -5.461 1.00 88.94 80 ALA A O 1
ATOM 627 N N . ASN A 1 81 ? -19.293 3.577 -4.436 1.00 82.00 81 ASN A N 1
ATOM 628 C CA . ASN A 1 81 ? -18.380 4.234 -5.371 1.00 82.00 81 ASN A CA 1
ATOM 629 C C . ASN A 1 81 ? -16.937 3.740 -5.206 1.00 82.00 81 ASN A C 1
ATOM 631 O O . ASN A 1 81 ? -16.261 3.514 -6.208 1.00 82.00 81 ASN A O 1
ATOM 635 N N . ASN A 1 82 ? -16.471 3.583 -3.965 1.00 83.44 82 ASN A N 1
ATOM 636 C CA . ASN A 1 82 ? -15.129 3.098 -3.660 1.00 83.44 82 ASN A CA 1
ATOM 637 C C . ASN A 1 82 ? -14.931 1.665 -4.182 1.00 83.44 82 ASN A C 1
ATOM 639 O O . ASN A 1 82 ? -13.945 1.398 -4.860 1.00 83.44 82 ASN A O 1
ATOM 643 N N . GLU A 1 83 ? -15.917 0.786 -3.988 1.00 91.94 83 GLU A N 1
ATOM 644 C CA . GLU A 1 83 ? -15.908 -0.581 -4.515 1.00 91.94 83 GLU A CA 1
ATOM 645 C C . GLU A 1 83 ? -15.796 -0.603 -6.046 1.00 91.94 83 GLU A C 1
ATOM 647 O O . GLU A 1 83 ? -14.957 -1.320 -6.594 1.00 91.94 83 GLU A O 1
ATOM 652 N N . ARG A 1 84 ? -16.566 0.241 -6.748 1.00 90.00 84 ARG A N 1
ATOM 653 C CA . ARG A 1 84 ? -16.464 0.369 -8.211 1.00 90.00 84 ARG A CA 1
ATOM 654 C C . ARG A 1 84 ? -15.057 0.784 -8.650 1.00 90.00 84 ARG A C 1
ATOM 656 O O . ARG A 1 84 ? -14.482 0.155 -9.535 1.00 90.00 84 ARG A O 1
ATOM 663 N N . VAL A 1 85 ? -14.494 1.811 -8.016 1.00 81.38 85 VAL A N 1
ATOM 664 C CA . VAL A 1 85 ? -13.143 2.314 -8.320 1.00 81.38 85 VAL A CA 1
ATOM 665 C C . VAL A 1 85 ? -12.075 1.253 -8.025 1.00 81.38 85 VAL A C 1
ATOM 667 O O . VAL A 1 85 ? -11.149 1.067 -8.814 1.00 81.38 85 VAL A O 1
ATOM 670 N N . LEU A 1 86 ? -12.217 0.496 -6.935 1.00 91.19 86 LEU A N 1
ATOM 671 C CA . LEU A 1 86 ? -11.316 -0.607 -6.602 1.00 91.19 86 LEU A CA 1
ATOM 672 C C . LEU A 1 86 ? -11.339 -1.714 -7.659 1.00 91.19 86 LEU A C 1
ATOM 674 O O . LEU A 1 86 ? -10.282 -2.249 -7.999 1.00 91.19 86 LEU A O 1
ATOM 678 N N . VAL A 1 87 ? -12.513 -2.056 -8.196 1.00 94.81 87 VAL A N 1
ATOM 679 C CA . VAL A 1 87 ? -12.628 -3.025 -9.296 1.00 94.81 87 VAL A CA 1
ATOM 680 C C . VAL A 1 87 ? -11.886 -2.524 -10.536 1.00 94.81 87 VAL A C 1
ATOM 682 O O . VAL A 1 87 ? -11.102 -3.279 -11.113 1.00 94.81 87 VAL A O 1
ATOM 685 N N . GLU A 1 88 ? -12.065 -1.256 -10.911 1.00 88.94 88 GLU A N 1
ATOM 686 C CA . GLU A 1 88 ? -11.370 -0.637 -12.049 1.00 88.94 88 G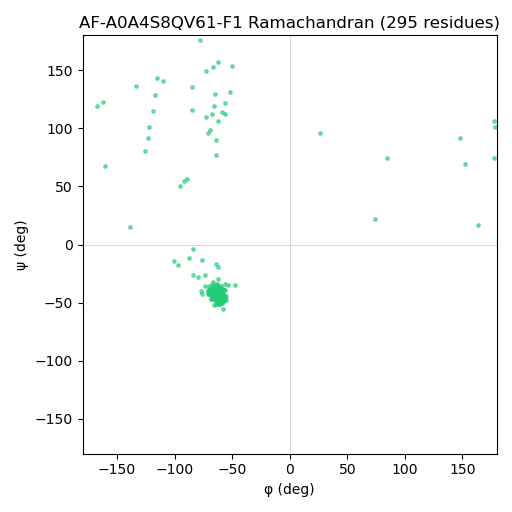LU A CA 1
ATOM 687 C C . GLU A 1 88 ? -9.844 -0.653 -11.862 1.00 88.94 88 GLU A C 1
ATOM 689 O O . GLU A 1 88 ? -9.108 -1.070 -12.761 1.00 88.94 88 GLU A O 1
ATOM 694 N N . PHE A 1 89 ? -9.344 -0.288 -10.677 1.00 84.62 89 PHE A N 1
ATOM 695 C CA . PHE A 1 89 ? -7.910 -0.338 -10.392 1.00 84.62 89 PHE A CA 1
ATOM 696 C C . PHE A 1 89 ? -7.352 -1.761 -10.391 1.00 84.62 89 PHE A C 1
ATOM 698 O O . PHE A 1 89 ? -6.273 -1.989 -10.938 1.00 84.62 89 PHE A O 1
ATOM 705 N N . LYS A 1 90 ? -8.075 -2.739 -9.832 1.00 94.19 90 LYS A N 1
ATOM 706 C CA . LYS A 1 90 ? -7.655 -4.151 -9.847 1.00 94.19 90 LYS A CA 1
ATOM 707 C C . LYS A 1 90 ? -7.600 -4.701 -11.275 1.00 94.19 90 LYS A C 1
ATOM 709 O O . LYS A 1 90 ? -6.655 -5.413 -11.616 1.00 94.19 90 LYS A O 1
ATOM 714 N N . GLN A 1 91 ? -8.553 -4.329 -12.130 1.00 93.81 91 GLN A N 1
ATOM 715 C CA . GLN A 1 91 ? -8.522 -4.667 -13.556 1.00 93.81 91 GLN A CA 1
ATOM 716 C C . GLN A 1 91 ? -7.335 -4.013 -14.271 1.00 93.81 91 GLN A C 1
ATOM 718 O O . GLN A 1 91 ? -6.595 -4.707 -14.969 1.00 93.81 91 GLN A O 1
ATOM 723 N N . ARG A 1 92 ? -7.102 -2.709 -14.058 1.00 87.94 92 ARG A N 1
ATOM 724 C CA . ARG A 1 92 ? -5.953 -1.997 -14.638 1.00 87.94 92 ARG A CA 1
ATOM 725 C C . ARG A 1 92 ? -4.627 -2.616 -14.206 1.00 87.94 92 ARG A C 1
ATOM 727 O O . ARG A 1 92 ? -3.771 -2.846 -15.052 1.00 87.94 92 ARG A O 1
ATOM 734 N N . LYS A 1 93 ? -4.474 -2.938 -12.920 1.00 93.88 93 LYS A N 1
ATOM 735 C CA . LYS A 1 93 ? -3.281 -3.608 -12.394 1.00 93.88 93 LYS A CA 1
ATOM 736 C C . LYS A 1 93 ? -3.027 -4.932 -13.112 1.00 93.88 93 LYS A C 1
ATOM 738 O O . LYS A 1 93 ? -1.919 -5.156 -13.579 1.00 93.88 93 LYS A O 1
ATOM 743 N N . LYS A 1 94 ? -4.059 -5.765 -13.272 1.00 94.38 94 LYS A N 1
ATOM 744 C CA . LYS A 1 94 ? -3.944 -7.051 -13.975 1.00 94.38 94 LYS A CA 1
ATOM 745 C C . LYS A 1 94 ? -3.510 -6.885 -15.436 1.00 94.38 94 LYS A C 1
ATOM 747 O O . LYS A 1 94 ? -2.721 -7.686 -15.933 1.00 94.38 94 LYS A O 1
ATOM 752 N N . LEU A 1 95 ? -4.025 -5.866 -16.128 1.00 89.62 95 LEU A N 1
ATOM 753 C CA . LEU A 1 95 ? -3.615 -5.554 -17.502 1.00 89.62 95 LEU A CA 1
ATOM 754 C C . LEU A 1 95 ? -2.137 -5.160 -17.563 1.00 89.62 95 LEU A C 1
ATOM 756 O O . LEU A 1 95 ? -1.398 -5.740 -18.353 1.00 89.62 95 LEU A O 1
ATOM 760 N N . LEU A 1 96 ? -1.705 -4.251 -16.686 1.00 86.56 96 LEU A N 1
ATOM 761 C CA . LEU A 1 96 ? -0.312 -3.811 -16.608 1.00 86.56 96 LEU A CA 1
ATOM 762 C C . LEU A 1 96 ? 0.638 -4.957 -16.232 1.00 86.56 96 LEU A C 1
ATOM 764 O O . LEU A 1 96 ? 1.705 -5.083 -16.817 1.00 86.56 96 LEU A O 1
ATOM 768 N N . GLU A 1 97 ? 0.254 -5.826 -15.295 1.00 90.31 97 GLU A N 1
ATOM 769 C CA . GLU A 1 97 ? 1.034 -7.019 -14.939 1.00 90.31 97 GLU A CA 1
ATOM 770 C C . GLU A 1 97 ? 1.151 -7.984 -16.123 1.00 90.31 97 GLU A C 1
ATOM 772 O O . GLU A 1 97 ? 2.220 -8.531 -16.371 1.00 90.31 97 GLU A O 1
ATOM 777 N N . THR A 1 98 ? 0.074 -8.170 -16.891 1.00 90.00 98 THR A N 1
ATOM 778 C CA . THR A 1 98 ? 0.104 -9.014 -18.095 1.00 90.00 98 THR A CA 1
ATOM 779 C C . THR A 1 98 ? 1.044 -8.430 -19.149 1.00 90.00 98 THR A C 1
ATOM 781 O O . THR A 1 98 ? 1.855 -9.160 -19.718 1.00 90.00 98 THR A O 1
ATOM 784 N N . GLU A 1 99 ? 0.967 -7.117 -19.379 1.00 86.38 99 GLU A N 1
ATOM 785 C CA . GLU A 1 99 ? 1.871 -6.392 -20.271 1.00 86.38 99 GLU A CA 1
ATOM 786 C C . GLU A 1 99 ? 3.324 -6.565 -19.817 1.00 86.38 99 GLU A C 1
ATOM 788 O O . GLU A 1 99 ? 4.128 -7.128 -20.561 1.00 86.38 99 GLU A O 1
ATOM 793 N N . PHE A 1 100 ? 3.622 -6.228 -18.561 1.00 86.12 100 PHE A N 1
ATOM 794 C CA . PHE A 1 100 ? 4.953 -6.327 -17.968 1.00 86.12 100 PHE A CA 1
ATOM 795 C C . PHE A 1 100 ? 5.543 -7.739 -18.041 1.00 86.12 100 PHE A C 1
ATOM 797 O O . PHE A 1 100 ? 6.729 -7.890 -18.313 1.00 86.12 100 PHE A O 1
ATOM 804 N N . MET A 1 101 ? 4.736 -8.783 -17.838 1.00 85.81 101 MET A N 1
ATOM 805 C CA . MET A 1 101 ? 5.203 -10.174 -17.913 1.00 85.81 101 MET A CA 1
ATOM 806 C C . MET A 1 101 ? 5.455 -10.645 -19.351 1.00 85.81 101 MET A C 1
ATOM 808 O O . MET A 1 101 ? 6.272 -11.537 -19.564 1.00 85.81 101 MET A O 1
ATOM 812 N N . SER A 1 102 ? 4.781 -10.053 -20.341 1.00 83.31 102 SER A N 1
ATOM 813 C CA . SER A 1 102 ? 4.976 -10.374 -21.763 1.00 83.31 102 SER A CA 1
ATOM 814 C C . SER A 1 102 ? 6.150 -9.620 -22.407 1.00 83.31 102 SER A C 1
ATOM 816 O O . SER A 1 102 ? 6.764 -10.106 -23.360 1.00 83.31 102 SER A O 1
ATOM 818 N N . SER A 1 103 ? 6.506 -8.452 -21.869 1.00 82.94 103 SER A N 1
ATOM 819 C CA . SER A 1 103 ? 7.542 -7.577 -22.419 1.00 82.94 103 SER A CA 1
ATOM 820 C C . SER A 1 103 ? 8.968 -8.162 -22.439 1.00 82.94 103 SER A C 1
ATOM 822 O O . SER A 1 103 ? 9.666 -7.902 -23.420 1.00 82.94 103 SER A O 1
ATOM 824 N N . PRO A 1 104 ? 9.439 -8.965 -21.456 1.00 84.00 104 PRO A N 1
ATOM 825 C CA . PRO A 1 104 ? 10.763 -9.586 -21.512 1.00 84.00 104 PRO A CA 1
ATOM 826 C C . PRO A 1 104 ? 10.962 -10.469 -22.743 1.00 84.00 104 PRO A C 1
ATOM 828 O O . PRO A 1 104 ? 12.021 -10.421 -23.359 1.00 84.00 104 PRO A O 1
ATOM 831 N N . THR A 1 105 ? 9.936 -11.225 -23.145 1.00 84.06 105 THR A N 1
ATOM 832 C CA . THR A 1 105 ? 9.998 -12.077 -24.340 1.00 84.06 105 THR A CA 1
ATOM 833 C C . THR A 1 105 ? 10.140 -11.242 -25.610 1.00 84.06 105 THR A C 1
ATOM 835 O O . THR A 1 105 ? 10.959 -11.564 -26.467 1.00 84.06 105 THR A O 1
ATOM 838 N N . ILE A 1 106 ? 9.391 -10.140 -25.715 1.00 83.31 106 ILE A N 1
ATOM 839 C CA . ILE A 1 106 ? 9.495 -9.201 -26.841 1.00 83.31 106 ILE A CA 1
ATOM 840 C C . ILE A 1 106 ? 10.903 -8.599 -26.883 1.00 83.31 106 ILE A C 1
ATOM 842 O O . ILE A 1 106 ? 11.554 -8.632 -27.925 1.00 83.31 106 ILE A O 1
ATOM 846 N N . LEU A 1 107 ? 11.403 -8.108 -25.746 1.00 82.38 107 LEU A N 1
ATOM 847 C CA . LEU A 1 107 ? 12.734 -7.513 -25.644 1.00 82.38 107 LEU A CA 1
ATOM 848 C C . LEU A 1 107 ? 13.838 -8.512 -26.019 1.00 82.38 107 LEU A C 1
ATOM 850 O O . LEU A 1 107 ? 14.753 -8.163 -26.761 1.00 82.38 107 LEU A O 1
ATOM 854 N N . GLU A 1 108 ? 13.736 -9.761 -25.564 1.00 86.81 108 GLU A N 1
ATOM 855 C CA . GLU A 1 108 ? 14.679 -10.826 -25.912 1.00 86.81 108 GLU A CA 1
ATOM 856 C C . GLU A 1 108 ? 14.703 -11.093 -27.425 1.00 86.81 108 GLU A C 1
ATOM 858 O O . GLU A 1 108 ? 15.778 -11.267 -28.002 1.00 86.81 108 GLU A O 1
ATOM 863 N N . MET A 1 109 ? 13.543 -11.082 -28.089 1.00 86.69 109 MET A N 1
ATOM 864 C CA . MET A 1 109 ? 13.464 -11.234 -29.546 1.00 86.69 109 MET A CA 1
ATOM 865 C C . MET A 1 109 ? 14.161 -10.082 -30.278 1.00 86.69 109 MET A C 1
ATOM 867 O O . MET A 1 109 ? 14.923 -10.335 -31.212 1.00 86.69 109 MET A O 1
ATOM 871 N N . VAL A 1 110 ? 13.966 -8.835 -29.833 1.00 84.75 110 VAL A N 1
ATOM 872 C CA . VAL A 1 110 ? 14.639 -7.671 -30.437 1.00 84.75 110 VAL A CA 1
ATOM 873 C C . VAL A 1 110 ? 16.152 -7.719 -30.200 1.00 84.75 110 VAL A C 1
ATOM 875 O O . VAL A 1 110 ? 16.927 -7.442 -31.111 1.00 84.75 110 VAL A O 1
ATOM 878 N N . ILE A 1 111 ? 16.593 -8.138 -29.009 1.00 84.06 111 ILE A N 1
ATOM 879 C CA . ILE A 1 111 ? 18.019 -8.311 -28.694 1.00 84.06 111 ILE A CA 1
ATOM 880 C C . ILE A 1 111 ? 18.646 -9.401 -29.571 1.00 84.06 111 ILE A C 1
ATOM 882 O O . ILE A 1 111 ? 19.741 -9.209 -30.091 1.00 84.06 111 ILE A O 1
ATOM 886 N N . LYS A 1 112 ? 17.967 -10.535 -29.784 1.00 87.88 112 LYS A N 1
ATOM 887 C CA . LYS A 1 112 ? 18.454 -11.590 -30.693 1.00 87.88 112 LYS A CA 1
ATOM 888 C C . LYS A 1 112 ? 18.591 -11.088 -32.130 1.00 87.88 112 LYS A C 1
ATOM 890 O O . LYS A 1 112 ? 19.582 -11.404 -32.784 1.00 87.88 112 LYS A O 1
ATOM 895 N N . HIS A 1 113 ? 17.633 -10.289 -32.603 1.00 89.38 113 HIS A N 1
ATOM 896 C CA . HIS A 1 113 ? 17.722 -9.654 -33.920 1.00 89.38 113 HIS A CA 1
ATOM 897 C C . HIS A 1 113 ? 18.918 -8.699 -34.011 1.00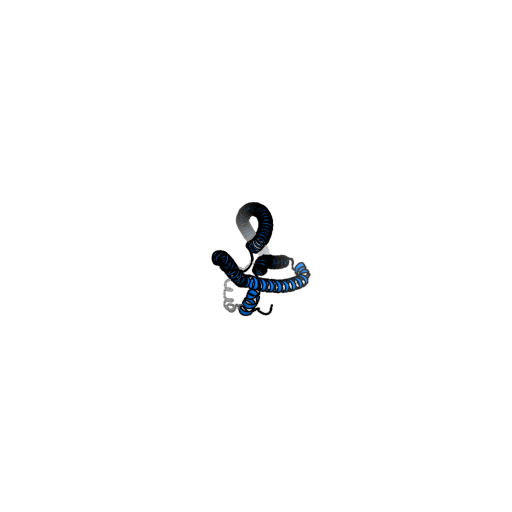 89.38 113 HIS A C 1
ATOM 899 O O . HIS A 1 113 ? 19.690 -8.779 -34.963 1.00 89.38 113 HIS A O 1
ATOM 905 N N . LEU A 1 114 ? 19.139 -7.874 -32.980 1.00 89.00 114 LEU A N 1
ATOM 906 C CA . LEU A 1 114 ? 20.301 -6.985 -32.890 1.00 89.00 114 LEU A CA 1
ATOM 907 C C . LEU A 1 114 ? 21.623 -7.753 -33.021 1.00 89.00 114 LEU A C 1
ATOM 909 O O . LEU A 1 114 ? 22.478 -7.357 -33.809 1.00 89.00 114 LEU A O 1
ATOM 913 N N . TRP A 1 115 ? 21.781 -8.860 -32.290 1.00 87.75 115 TRP A N 1
ATOM 914 C CA . TRP A 1 115 ? 22.976 -9.705 -32.396 1.00 87.75 115 TRP A CA 1
ATOM 915 C C . TRP A 1 115 ? 23.170 -10.248 -33.813 1.00 87.75 115 TRP A C 1
ATOM 917 O O . TRP A 1 115 ? 24.272 -10.162 -34.345 1.00 87.75 115 TRP A O 1
ATOM 927 N N . SER A 1 116 ? 22.100 -10.712 -34.469 1.00 90.88 116 SER A N 1
ATOM 928 C CA . SER A 1 116 ? 22.191 -11.184 -35.856 1.00 90.88 116 SER A CA 1
ATOM 929 C C . SER A 1 116 ? 22.602 -10.085 -36.841 1.00 90.88 116 SER A C 1
ATOM 931 O O . SER A 1 116 ? 23.268 -10.397 -37.828 1.00 90.88 116 SER A O 1
ATOM 933 N N . LEU A 1 117 ? 22.187 -8.834 -36.624 1.00 87.06 117 LEU A N 1
ATOM 934 C CA . LEU A 1 117 ? 22.604 -7.707 -37.462 1.00 87.06 117 LEU A CA 1
ATOM 935 C C . LEU A 1 117 ? 24.080 -7.360 -37.243 1.00 87.06 117 LEU A C 1
ATOM 937 O O . LEU A 1 117 ? 24.800 -7.159 -38.216 1.00 87.06 117 LEU A O 1
ATOM 941 N N . LEU A 1 118 ? 24.535 -7.353 -35.987 1.00 85.56 118 LEU A N 1
ATOM 942 C CA . LEU A 1 118 ? 25.939 -7.109 -35.644 1.00 85.56 118 LEU A CA 1
ATOM 943 C C . LEU A 1 118 ? 26.868 -8.185 -36.222 1.00 85.56 118 LEU A C 1
ATOM 945 O O . LEU A 1 118 ? 27.931 -7.853 -36.743 1.00 85.56 118 LEU A O 1
ATOM 949 N N . ASP A 1 119 ? 26.457 -9.455 -36.181 1.00 88.50 119 ASP A N 1
ATOM 950 C CA . ASP A 1 119 ? 27.222 -10.555 -36.778 1.00 88.50 119 ASP A CA 1
ATOM 951 C C . ASP A 1 119 ? 27.351 -10.389 -38.299 1.00 88.50 119 ASP A C 1
ATOM 953 O O . ASP A 1 119 ? 28.443 -10.555 -38.844 1.00 88.50 119 ASP A O 1
ATOM 957 N N . LYS A 1 120 ? 26.261 -10.008 -38.986 1.00 88.50 120 LYS A N 1
ATOM 958 C CA . LYS A 1 120 ? 26.277 -9.738 -40.434 1.00 88.50 120 LYS A CA 1
ATOM 959 C C . LYS A 1 120 ? 27.225 -8.595 -40.784 1.00 88.50 120 LYS A C 1
ATOM 961 O O . LYS A 1 120 ? 28.077 -8.758 -41.655 1.00 88.50 120 LYS A O 1
ATOM 966 N N . GLU A 1 121 ? 27.133 -7.479 -40.069 1.00 84.50 121 GLU A N 1
ATOM 967 C CA . GLU A 1 121 ? 27.994 -6.320 -40.309 1.00 84.50 121 GLU A CA 1
ATOM 968 C C . GLU A 1 121 ? 29.475 -6.650 -40.054 1.00 84.50 121 GLU A C 1
ATOM 970 O O . GLU A 1 121 ? 30.346 -6.274 -40.840 1.00 84.50 121 GLU A O 1
ATOM 975 N N . ALA A 1 122 ? 29.775 -7.445 -39.021 1.00 79.94 122 ALA A N 1
ATOM 976 C CA . ALA A 1 122 ? 31.128 -7.928 -38.762 1.00 79.94 122 ALA A CA 1
ATOM 977 C C . ALA A 1 122 ? 31.651 -8.860 -39.873 1.00 79.94 122 ALA A C 1
ATOM 979 O O . ALA A 1 122 ? 32.833 -8.795 -40.227 1.00 79.94 122 ALA A O 1
ATOM 980 N N . THR A 1 123 ? 30.805 -9.727 -40.444 1.00 81.88 123 THR A N 1
ATOM 981 C CA . THR A 1 123 ? 31.196 -10.581 -41.580 1.00 81.88 123 THR A CA 1
ATOM 982 C C . THR A 1 123 ? 31.430 -9.780 -42.858 1.00 81.88 123 THR A C 1
ATOM 984 O O . THR A 1 123 ? 32.460 -9.975 -43.501 1.00 81.88 123 THR A O 1
ATOM 987 N N . GLU A 1 124 ? 30.560 -8.819 -43.175 1.00 79.50 124 GLU A N 1
ATOM 988 C CA . GLU A 1 124 ? 30.692 -7.958 -44.357 1.00 79.50 124 GLU A CA 1
ATOM 989 C C . GLU A 1 124 ? 31.963 -7.095 -44.285 1.00 79.50 124 GLU A C 1
ATOM 991 O O . GLU A 1 124 ? 32.697 -6.972 -45.269 1.00 79.50 124 GLU A O 1
ATOM 996 N N . GLN A 1 125 ? 32.302 -6.558 -43.108 1.00 71.06 125 GLN A N 1
ATOM 997 C CA . GLN A 1 125 ? 33.553 -5.815 -42.915 1.00 71.06 125 GLN A CA 1
ATOM 998 C C . GLN A 1 125 ? 34.801 -6.691 -43.113 1.00 71.06 125 GLN A C 1
ATOM 1000 O O . GLN A 1 125 ? 35.788 -6.234 -43.698 1.00 71.06 125 GLN A O 1
ATOM 1005 N N . ASN A 1 126 ? 34.762 -7.954 -42.678 1.00 68.25 126 ASN A N 1
ATOM 1006 C CA . ASN A 1 126 ? 35.863 -8.901 -42.867 1.00 68.25 126 ASN A CA 1
ATOM 1007 C C . ASN A 1 126 ? 36.011 -9.350 -44.331 1.00 68.25 126 ASN A C 1
ATOM 1009 O O . ASN A 1 126 ? 37.137 -9.454 -44.820 1.00 68.25 126 ASN A O 1
ATOM 1013 N N . GLU A 1 127 ? 34.909 -9.572 -45.051 1.00 67.81 127 GLU A N 1
ATOM 1014 C CA . GLU A 1 127 ? 34.927 -9.894 -46.486 1.00 67.81 127 GLU A CA 1
ATOM 1015 C C . GLU A 1 127 ? 35.449 -8.720 -47.315 1.00 67.81 127 GLU A C 1
ATOM 1017 O O . GLU A 1 127 ? 36.345 -8.903 -48.138 1.00 67.81 127 GLU A O 1
ATOM 1022 N N . THR A 1 128 ? 35.003 -7.497 -47.017 1.00 62.66 128 THR A N 1
ATOM 1023 C CA . THR A 1 128 ? 35.481 -6.282 -47.695 1.00 62.66 128 THR A CA 1
ATOM 1024 C C . THR A 1 128 ? 36.979 -6.055 -47.442 1.00 62.66 128 THR A C 1
ATOM 1026 O O . THR A 1 128 ? 37.724 -5.680 -48.349 1.00 62.66 128 THR A O 1
ATOM 1029 N N . ALA A 1 129 ? 37.470 -6.329 -46.226 1.00 56.75 129 ALA A N 1
ATOM 1030 C CA . ALA A 1 129 ? 38.901 -6.282 -45.913 1.00 56.75 129 ALA A CA 1
ATOM 1031 C C . ALA A 1 129 ? 39.712 -7.379 -46.638 1.00 56.75 129 ALA A C 1
ATOM 1033 O O . ALA A 1 129 ? 40.863 -7.143 -47.012 1.00 56.75 129 ALA A O 1
ATOM 1034 N N . SER A 1 130 ? 39.114 -8.551 -46.874 1.00 56.66 130 SER A N 1
ATOM 1035 C CA . SER A 1 130 ? 39.732 -9.679 -47.583 1.00 56.66 130 SER A CA 1
ATOM 1036 C C . SER A 1 130 ? 39.755 -9.478 -49.108 1.00 56.66 130 SER A C 1
ATOM 1038 O O . SER A 1 130 ? 40.780 -9.719 -49.749 1.00 56.66 130 SER A O 1
ATOM 1040 N N . GLU A 1 131 ? 38.687 -8.939 -49.706 1.00 53.47 131 GLU A N 1
ATOM 1041 C CA . GLU A 1 131 ? 38.631 -8.584 -51.134 1.00 53.47 131 GLU A CA 1
ATOM 1042 C C . GLU A 1 131 ? 39.612 -7.461 -51.491 1.00 53.47 131 GLU A C 1
ATOM 1044 O O . GLU A 1 131 ? 40.321 -7.549 -52.499 1.00 53.47 131 GLU A O 1
ATOM 1049 N N . MET A 1 132 ? 39.749 -6.452 -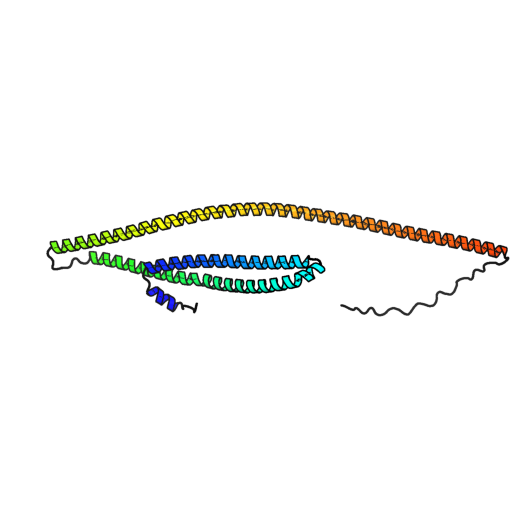50.622 1.00 52.62 132 MET A N 1
ATOM 1050 C CA . MET A 1 132 ? 40.767 -5.405 -50.772 1.00 52.62 132 MET A CA 1
ATOM 1051 C C . MET A 1 132 ? 42.211 -5.936 -50.674 1.00 52.62 132 MET A C 1
ATOM 1053 O O . MET A 1 132 ? 43.136 -5.259 -51.122 1.00 52.62 132 MET A O 1
ATOM 1057 N N . MET A 1 133 ? 42.418 -7.149 -50.145 1.00 49.00 133 MET A N 1
ATOM 1058 C CA . MET A 1 133 ? 43.716 -7.841 -50.121 1.00 49.00 133 MET A CA 1
ATOM 1059 C C . MET A 1 133 ? 43.893 -8.865 -51.264 1.00 49.00 133 MET A C 1
ATOM 1061 O O . MET A 1 133 ? 45.029 -9.227 -51.571 1.00 49.00 133 MET A O 1
ATOM 1065 N N . GLY A 1 134 ? 42.816 -9.307 -51.928 1.00 46.44 134 GLY A N 1
ATOM 1066 C CA . GLY A 1 134 ? 42.840 -10.321 -52.998 1.00 46.44 134 GLY A CA 1
ATOM 1067 C C . GLY A 1 134 ? 42.770 -9.788 -54.439 1.00 46.44 134 GLY A C 1
ATOM 1068 O O . GLY A 1 134 ? 43.072 -10.514 -55.387 1.00 46.44 134 GLY A O 1
ATOM 1069 N N . GLY A 1 135 ? 42.402 -8.521 -54.638 1.00 42.94 135 GLY A N 1
ATOM 1070 C CA . GLY A 1 135 ? 42.121 -7.936 -55.954 1.00 42.94 135 GLY A CA 1
ATOM 1071 C C . GLY A 1 135 ? 43.275 -7.194 -56.638 1.00 42.94 135 GLY A C 1
ATOM 1072 O O . GLY A 1 135 ? 43.067 -6.083 -57.118 1.00 42.94 135 GLY A O 1
ATOM 1073 N N . PHE A 1 136 ? 44.481 -7.765 -56.756 1.00 43.41 136 PHE A N 1
ATOM 1074 C CA . PHE A 1 136 ? 45.535 -7.200 -57.630 1.00 43.41 136 PHE A CA 1
ATOM 1075 C C . PHE A 1 136 ? 45.437 -7.767 -59.062 1.00 43.41 136 PHE A C 1
ATOM 1077 O O . PHE A 1 136 ? 46.369 -8.361 -59.601 1.00 43.41 136 PHE A O 1
ATOM 1084 N N . GLY A 1 137 ? 44.266 -7.614 -59.687 1.00 46.97 137 GLY A N 1
ATOM 1085 C CA . GLY A 1 137 ? 43.948 -8.152 -61.012 1.00 46.97 137 GLY A CA 1
ATOM 1086 C C . GLY A 1 137 ? 43.529 -7.069 -62.004 1.00 46.97 137 GLY A C 1
ATOM 1087 O O . GLY A 1 137 ? 42.397 -6.613 -61.977 1.00 46.97 137 GLY A O 1
ATOM 1088 N N . LYS A 1 138 ? 44.468 -6.675 -62.878 1.00 50.97 138 LYS A N 1
ATOM 1089 C CA . LYS A 1 138 ? 44.307 -5.988 -64.182 1.00 50.97 138 LYS A CA 1
ATOM 1090 C C . LYS A 1 138 ? 43.039 -5.127 -64.382 1.00 50.97 138 LYS A C 1
ATOM 1092 O O . LYS A 1 138 ? 42.045 -5.602 -64.915 1.00 50.97 138 LYS A O 1
ATOM 1097 N N . ALA A 1 139 ? 43.161 -3.819 -64.146 1.00 42.19 139 ALA A N 1
ATOM 1098 C CA . ALA A 1 139 ? 42.260 -2.817 -64.719 1.00 42.19 139 ALA A CA 1
ATOM 1099 C C . ALA A 1 139 ? 43.027 -1.862 -65.649 1.00 42.19 139 ALA A C 1
ATOM 1101 O O . ALA A 1 139 ? 44.072 -1.306 -65.290 1.00 42.19 139 ALA A O 1
ATOM 1102 N N . GLU A 1 140 ? 42.496 -1.704 -66.860 1.00 46.94 140 GLU A N 1
ATOM 1103 C CA . GLU A 1 140 ? 42.908 -0.755 -67.892 1.00 46.94 140 GLU A CA 1
ATOM 1104 C C . GLU A 1 140 ? 42.690 0.685 -67.417 1.00 46.94 140 GLU A C 1
ATOM 1106 O O . GLU A 1 140 ? 41.652 1.317 -67.587 1.00 46.94 140 GLU A O 1
ATOM 1111 N N . GLY A 1 141 ? 43.720 1.225 -66.790 1.00 51.28 141 GLY A N 1
ATOM 1112 C CA . GLY A 1 141 ? 43.829 2.635 -66.476 1.00 51.28 141 GLY A CA 1
ATOM 1113 C C . GLY A 1 141 ? 45.286 2.911 -66.182 1.00 51.28 141 GLY A C 1
ATOM 1114 O O . GLY A 1 141 ? 45.881 2.240 -65.332 1.00 51.28 141 GLY A O 1
ATOM 1115 N N . GLY A 1 142 ? 45.900 3.842 -66.913 1.00 57.00 142 GLY A N 1
ATOM 1116 C CA . GLY A 1 142 ? 47.288 4.231 -66.670 1.00 57.00 142 GLY A CA 1
ATOM 1117 C C . GLY A 1 142 ? 47.529 4.561 -65.182 1.00 57.00 142 GLY A C 1
ATOM 1118 O O . GLY A 1 142 ? 46.582 4.951 -64.493 1.00 57.00 142 GLY A O 1
ATOM 1119 N N . PRO A 1 143 ? 48.765 4.417 -64.669 1.00 60.59 143 PRO A N 1
ATOM 1120 C CA . PRO A 1 143 ? 49.091 4.493 -63.235 1.00 60.59 143 PRO A CA 1
ATOM 1121 C C . PRO A 1 143 ? 48.486 5.698 -62.491 1.00 60.59 143 PRO A C 1
ATOM 1123 O O . PRO A 1 143 ? 48.037 5.577 -61.354 1.00 60.59 143 PRO A O 1
ATOM 1126 N N . LEU A 1 144 ? 48.387 6.844 -63.168 1.00 61.25 144 LEU A N 1
ATOM 1127 C CA . LEU A 1 144 ? 47.794 8.081 -62.652 1.00 61.25 144 LEU A CA 1
ATOM 1128 C C . LEU A 1 144 ? 46.284 7.997 -62.375 1.00 61.25 144 LEU A C 1
ATOM 1130 O O . LEU A 1 144 ? 45.813 8.583 -61.402 1.00 61.25 144 LEU A O 1
ATOM 1134 N N . LYS A 1 1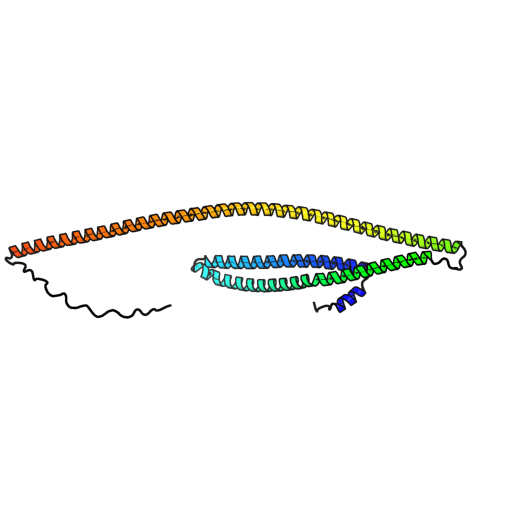45 ? 45.513 7.272 -63.196 1.00 70.12 145 LYS A N 1
ATOM 1135 C CA . LYS A 1 145 ? 44.058 7.140 -63.004 1.00 70.12 145 LYS A CA 1
ATOM 1136 C C . LYS A 1 145 ? 43.749 6.279 -61.776 1.00 70.12 145 LYS A C 1
ATOM 1138 O O . LYS A 1 145 ? 42.946 6.683 -60.942 1.00 70.12 145 LYS A O 1
ATOM 1143 N N . ARG A 1 146 ? 44.484 5.174 -61.615 1.00 65.38 146 ARG A N 1
ATOM 1144 C CA . ARG A 1 146 ? 44.397 4.297 -60.435 1.00 65.38 146 ARG A CA 1
ATOM 1145 C C . ARG A 1 146 ? 44.813 5.005 -59.148 1.00 65.38 146 ARG A C 1
ATOM 1147 O O . ARG A 1 146 ? 44.138 4.876 -58.135 1.00 65.38 146 ARG A O 1
ATOM 1154 N N . MET A 1 147 ? 45.877 5.808 -59.192 1.00 69.94 147 MET A N 1
ATOM 1155 C CA . MET A 1 147 ? 46.293 6.607 -58.035 1.00 69.94 147 MET A CA 1
ATOM 1156 C C . MET A 1 147 ? 45.222 7.634 -57.634 1.00 69.94 147 MET A C 1
ATOM 1158 O O . MET A 1 147 ? 44.976 7.829 -56.448 1.00 69.94 147 MET A O 1
ATOM 1162 N N . LYS A 1 148 ? 44.536 8.250 -58.605 1.00 73.50 148 LYS A N 1
ATOM 1163 C CA . LYS A 1 148 ? 43.444 9.199 -58.342 1.00 73.50 148 LYS A CA 1
ATOM 1164 C C . LYS A 1 148 ? 42.207 8.530 -57.727 1.00 73.50 148 LYS A C 1
ATOM 1166 O O . LYS A 1 148 ? 41.607 9.110 -56.828 1.00 73.50 148 LYS A O 1
ATOM 1171 N N . GLU A 1 149 ? 41.837 7.339 -58.194 1.00 77.25 149 GLU A N 1
ATOM 1172 C CA . GLU A 1 149 ? 40.712 6.565 -57.644 1.00 77.25 149 GLU A CA 1
ATOM 1173 C C . GLU A 1 149 ? 41.008 6.082 -56.214 1.00 77.25 149 GLU A C 1
ATOM 1175 O O . GLU A 1 149 ? 40.198 6.341 -55.328 1.00 77.25 149 GLU A O 1
ATOM 1180 N N . MET A 1 150 ? 42.205 5.541 -55.946 1.00 72.06 150 MET A N 1
ATOM 1181 C CA . MET A 1 150 ? 42.617 5.153 -54.584 1.00 72.06 150 MET A CA 1
ATOM 1182 C C . MET A 1 150 ? 42.672 6.338 -53.612 1.00 72.06 150 MET A C 1
ATOM 1184 O O . MET A 1 150 ? 42.261 6.218 -52.461 1.00 72.06 150 MET A O 1
ATOM 1188 N N . LEU A 1 151 ? 43.175 7.500 -54.048 1.00 73.56 151 LEU A N 1
ATOM 1189 C CA . LEU A 1 151 ? 43.202 8.699 -53.201 1.00 73.56 151 LEU A CA 1
ATOM 1190 C C . LEU A 1 151 ? 41.791 9.194 -52.868 1.00 73.56 151 LEU A C 1
ATOM 1192 O O . LEU A 1 151 ? 41.557 9.645 -51.748 1.00 73.56 151 LEU A O 1
ATOM 1196 N N . LYS A 1 152 ? 40.854 9.093 -53.818 1.00 77.94 152 LYS A N 1
ATOM 1197 C CA . LYS A 1 152 ? 39.452 9.453 -53.596 1.00 77.94 152 LYS A CA 1
ATOM 1198 C C . LYS A 1 152 ? 38.775 8.480 -52.629 1.00 77.94 152 LYS A C 1
ATOM 1200 O O . LYS A 1 152 ? 38.168 8.923 -51.664 1.00 77.94 152 LYS A O 1
ATOM 1205 N N . GLU A 1 153 ? 38.952 7.178 -52.835 1.00 72.81 153 GLU A N 1
AT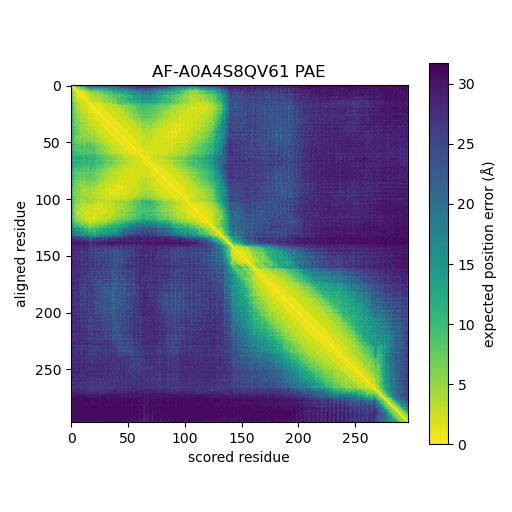OM 1206 C CA . GLU A 1 153 ? 38.400 6.142 -51.959 1.00 72.81 153 GLU A CA 1
ATOM 1207 C C . GLU A 1 153 ? 38.940 6.255 -50.522 1.00 72.81 153 GLU A C 1
ATOM 1209 O O . GLU A 1 153 ? 38.182 6.160 -49.559 1.00 72.81 153 GLU A O 1
ATOM 1214 N N . ASN A 1 154 ? 40.234 6.552 -50.359 1.00 71.38 154 ASN A N 1
ATOM 1215 C CA . ASN A 1 154 ? 40.820 6.815 -49.045 1.00 71.38 154 ASN A CA 1
ATOM 1216 C C . ASN A 1 154 ? 40.255 8.086 -48.395 1.00 71.38 154 ASN A C 1
ATOM 1218 O O . ASN A 1 154 ? 40.016 8.092 -47.190 1.00 71.38 154 ASN A O 1
ATOM 1222 N N . ALA A 1 155 ? 40.012 9.154 -49.161 1.00 70.50 155 ALA A N 1
ATOM 1223 C CA . ALA A 1 155 ? 39.381 10.365 -48.635 1.00 70.50 155 ALA A CA 1
ATOM 1224 C C . ALA A 1 155 ? 37.932 10.105 -48.176 1.00 70.50 155 ALA A C 1
ATOM 1226 O O . ALA A 1 155 ? 37.531 10.563 -47.103 1.00 70.50 155 ALA A O 1
ATOM 1227 N N . ASP A 1 156 ? 37.173 9.315 -48.936 1.00 69.12 156 ASP A N 1
ATOM 1228 C CA . ASP A 1 156 ? 35.799 8.932 -48.596 1.00 69.12 156 ASP A CA 1
ATOM 1229 C C . ASP A 1 156 ? 35.766 8.020 -47.347 1.00 69.12 156 ASP A C 1
ATOM 1231 O O . ASP A 1 156 ? 34.983 8.253 -46.425 1.00 69.12 156 ASP A O 1
ATOM 1235 N N . LYS A 1 157 ? 36.698 7.063 -47.219 1.00 69.00 157 LYS A N 1
ATOM 1236 C CA . LYS A 1 157 ? 36.843 6.229 -46.006 1.00 69.00 157 LYS A CA 1
ATOM 1237 C C . LYS A 1 157 ? 37.248 7.039 -44.772 1.00 69.00 157 LYS A C 1
ATOM 1239 O O . LYS A 1 157 ? 36.687 6.844 -43.694 1.00 69.00 157 LYS A O 1
ATOM 1244 N N . VAL A 1 158 ? 38.187 7.979 -44.912 1.00 65.62 158 VAL A N 1
ATOM 1245 C CA . VAL A 1 158 ? 38.611 8.861 -43.808 1.00 65.62 158 VAL A CA 1
ATOM 1246 C C . VAL A 1 158 ? 37.464 9.770 -43.358 1.00 65.62 158 VAL A C 1
ATOM 1248 O O . VAL A 1 158 ? 37.277 9.982 -42.160 1.00 65.62 158 VAL A O 1
ATOM 1251 N N . THR A 1 159 ? 36.666 10.301 -44.287 1.00 62.19 159 THR A N 1
ATOM 1252 C CA . THR A 1 159 ? 35.508 11.139 -43.936 1.00 62.19 159 THR A CA 1
ATOM 1253 C C . THR A 1 159 ? 34.387 10.337 -43.271 1.00 62.19 159 THR A C 1
ATOM 1255 O O . THR A 1 159 ? 33.823 10.816 -42.285 1.00 62.19 159 THR A O 1
ATOM 1258 N N . PHE A 1 160 ? 34.118 9.111 -43.728 1.00 54.25 160 PHE A N 1
ATOM 1259 C CA . PHE A 1 160 ? 33.184 8.186 -43.081 1.00 54.25 160 PHE A CA 1
ATOM 1260 C C . PHE A 1 160 ? 33.627 7.832 -41.652 1.00 54.25 160 PHE A C 1
ATOM 1262 O O . PHE A 1 160 ? 32.882 8.081 -40.703 1.00 54.25 160 PHE A O 1
ATOM 1269 N N . SER A 1 161 ? 34.883 7.406 -41.471 1.00 63.16 161 SER A N 1
ATOM 1270 C CA . SER A 1 161 ? 35.451 7.093 -40.149 1.00 63.16 161 SER A CA 1
ATOM 1271 C C . SER A 1 161 ? 35.406 8.291 -39.190 1.00 63.16 161 SER A C 1
ATOM 1273 O O . SER A 1 161 ? 35.073 8.146 -38.009 1.00 63.16 161 SER A O 1
ATOM 1275 N N . ASN A 1 162 ? 35.671 9.506 -39.680 1.00 72.06 162 ASN A N 1
ATOM 1276 C CA . ASN A 1 162 ? 35.571 10.717 -38.863 1.00 72.06 162 ASN A CA 1
ATOM 1277 C C . ASN A 1 162 ? 34.126 11.007 -38.426 1.00 72.06 162 ASN A C 1
ATOM 1279 O O . ASN A 1 162 ? 33.906 11.474 -37.303 1.00 72.06 162 ASN A O 1
ATOM 1283 N N . ARG A 1 163 ? 33.139 10.717 -39.282 1.00 69.19 163 ARG A N 1
ATOM 1284 C CA . ARG A 1 163 ? 31.715 10.883 -38.966 1.00 69.19 163 ARG A CA 1
ATOM 1285 C C . ARG A 1 163 ? 31.259 9.886 -37.901 1.00 69.19 163 ARG A C 1
ATOM 1287 O O . ARG A 1 163 ? 30.647 10.315 -36.924 1.00 69.19 163 ARG A O 1
ATOM 1294 N N . GLU A 1 164 ? 31.610 8.611 -38.038 1.00 63.12 164 GLU A N 1
ATOM 1295 C CA . GLU A 1 164 ? 31.317 7.577 -37.034 1.00 63.12 164 GLU A CA 1
ATOM 1296 C C . GLU A 1 164 ? 32.003 7.877 -35.700 1.00 63.12 164 GLU A C 1
ATOM 1298 O O . GLU A 1 164 ? 31.370 7.858 -34.646 1.00 63.12 164 GLU A O 1
ATOM 1303 N N . THR A 1 165 ? 33.275 8.283 -35.740 1.00 66.50 165 THR A N 1
ATOM 1304 C CA . THR A 1 165 ? 34.023 8.705 -34.547 1.00 66.50 165 THR A CA 1
ATOM 1305 C C . THR A 1 165 ? 33.345 9.892 -33.855 1.00 66.50 165 THR A C 1
ATOM 1307 O O . THR A 1 165 ? 33.292 9.960 -32.624 1.00 66.50 165 THR A O 1
ATOM 1310 N N . SER A 1 166 ? 32.803 10.842 -34.623 1.00 70.69 166 SER A N 1
ATOM 1311 C CA . SER A 1 166 ? 32.046 11.972 -34.078 1.00 70.69 166 SER A CA 1
ATOM 1312 C C . SER A 1 166 ? 30.719 11.531 -33.453 1.00 70.69 166 SER A C 1
ATOM 1314 O O . SER A 1 166 ? 30.366 12.018 -32.379 1.00 70.69 166 SER A O 1
ATOM 1316 N N . GLN A 1 167 ? 29.991 10.607 -34.083 1.00 62.72 167 GLN A N 1
ATOM 1317 C CA . GLN A 1 167 ? 28.738 10.066 -33.548 1.00 62.72 167 GLN A CA 1
ATOM 1318 C C . GLN A 1 167 ? 28.973 9.257 -32.266 1.00 62.72 167 GLN A C 1
ATOM 1320 O O . GLN A 1 167 ? 28.267 9.459 -31.277 1.00 62.72 167 GLN A O 1
ATOM 1325 N N . PHE A 1 168 ? 30.020 8.430 -32.231 1.00 60.94 168 PHE A N 1
ATOM 1326 C CA . PHE A 1 168 ? 30.417 7.687 -31.038 1.00 60.94 168 PHE A CA 1
ATOM 1327 C C . PHE A 1 168 ? 30.785 8.627 -29.882 1.00 60.94 168 PHE A C 1
ATOM 1329 O O . PHE A 1 168 ? 30.328 8.437 -28.757 1.00 60.94 168 PHE A O 1
ATOM 1336 N N . LYS A 1 169 ? 31.526 9.714 -30.150 1.00 68.56 169 LYS A N 1
ATOM 1337 C CA . LYS A 1 169 ? 31.798 10.759 -29.144 1.00 68.56 169 LYS A CA 1
ATOM 1338 C C . LYS A 1 169 ? 30.514 11.388 -28.598 1.00 68.56 169 LYS A C 1
ATOM 1340 O O . LYS A 1 169 ? 30.418 11.597 -27.390 1.00 68.56 169 LYS A O 1
ATOM 1345 N N . CYS A 1 170 ? 29.531 11.677 -29.451 1.00 67.44 170 CYS A N 1
ATOM 1346 C CA . CYS A 1 170 ? 28.233 12.189 -29.007 1.00 67.44 170 CYS A CA 1
ATOM 1347 C C . CYS A 1 170 ? 27.500 11.190 -28.099 1.00 67.44 170 CYS A C 1
ATOM 1349 O O . CYS A 1 170 ? 27.024 11.592 -27.040 1.00 67.44 170 CYS A O 1
ATOM 1351 N N . LEU A 1 171 ? 27.467 9.903 -28.459 1.00 61.44 171 LEU A N 1
ATOM 1352 C CA . LEU A 1 171 ? 26.856 8.849 -27.638 1.00 61.44 171 LEU A CA 1
ATOM 1353 C C . LEU A 1 171 ? 27.545 8.709 -26.276 1.00 61.44 171 LEU A C 1
ATOM 1355 O O . LEU A 1 171 ? 26.877 8.686 -25.244 1.00 61.44 171 LEU A O 1
ATOM 1359 N N . VAL A 1 172 ? 28.881 8.714 -26.248 1.00 64.62 172 VAL A N 1
ATOM 1360 C CA . VAL A 1 172 ? 29.660 8.679 -25.000 1.00 64.62 172 VAL A CA 1
ATOM 1361 C C . VAL A 1 172 ? 29.318 9.869 -24.096 1.00 64.62 172 VAL A C 1
ATOM 1363 O O . VAL A 1 172 ? 29.183 9.705 -22.882 1.00 64.62 172 VAL A O 1
ATOM 1366 N N . LEU A 1 173 ? 29.142 11.067 -24.661 1.00 69.50 173 LEU A N 1
ATOM 1367 C CA . LEU A 1 173 ? 28.755 12.256 -23.894 1.00 69.50 173 LEU A CA 1
ATOM 1368 C C . LEU A 1 173 ? 27.327 12.170 -23.342 1.00 69.50 173 LEU A C 1
ATOM 1370 O O . LEU A 1 173 ? 27.092 12.635 -22.226 1.00 69.50 173 LEU A O 1
ATOM 1374 N N . VAL A 1 174 ? 26.390 11.590 -24.095 1.00 65.69 174 VAL A N 1
ATOM 1375 C CA . VAL A 1 174 ? 25.005 11.370 -23.646 1.00 65.69 174 VAL A CA 1
ATOM 1376 C C . VAL A 1 174 ? 24.989 10.368 -22.493 1.00 65.69 174 VAL A C 1
ATOM 1378 O O . VAL A 1 174 ? 24.541 10.713 -21.403 1.00 65.69 174 VAL A O 1
ATOM 1381 N N . HIS A 1 175 ? 25.612 9.199 -22.666 1.00 66.50 175 HIS A N 1
ATOM 1382 C CA . HIS A 1 175 ? 25.690 8.186 -21.609 1.00 66.50 175 HIS A CA 1
ATOM 1383 C C . HIS A 1 175 ? 26.391 8.705 -20.350 1.00 66.50 175 HIS A C 1
ATOM 1385 O O . HIS A 1 175 ? 25.999 8.371 -19.234 1.00 66.50 175 HIS A O 1
ATOM 1391 N N . LYS A 1 176 ? 27.408 9.563 -20.494 1.00 77.38 176 LYS A N 1
ATOM 1392 C CA . LYS A 1 176 ? 28.046 10.210 -19.342 1.00 77.38 176 LYS A CA 1
ATOM 1393 C C . LYS A 1 176 ? 27.047 11.048 -18.534 1.00 77.38 176 LYS A C 1
ATOM 1395 O O . LYS A 1 176 ? 27.058 10.969 -17.306 1.00 77.38 176 LYS A O 1
ATOM 1400 N N . LYS A 1 177 ? 26.185 11.823 -19.201 1.00 75.00 177 LYS A N 1
ATOM 1401 C CA . LYS A 1 177 ? 25.137 12.610 -18.531 1.00 75.00 177 LYS A CA 1
ATOM 1402 C C . LYS A 1 177 ? 24.109 11.712 -17.848 1.00 75.00 177 LYS A C 1
ATOM 1404 O O . LYS A 1 177 ? 23.728 12.001 -16.716 1.00 75.00 177 LYS A O 1
ATOM 1409 N N . ASP A 1 178 ? 23.723 10.609 -18.482 1.00 66.25 178 ASP A N 1
ATOM 1410 C CA . ASP A 1 178 ? 22.784 9.649 -17.893 1.00 66.25 178 ASP A CA 1
ATOM 1411 C C . ASP A 1 178 ? 23.369 9.000 -16.633 1.00 66.25 178 ASP A C 1
ATOM 1413 O O . ASP A 1 178 ? 22.711 8.930 -15.595 1.00 66.25 178 ASP A O 1
ATOM 1417 N N . ILE A 1 179 ? 24.649 8.615 -16.665 1.00 79.38 179 ILE A N 1
ATOM 1418 C CA . ILE A 1 179 ? 25.363 8.095 -15.489 1.00 79.38 179 ILE A CA 1
ATOM 1419 C C . ILE A 1 179 ? 25.390 9.136 -14.358 1.00 79.38 179 ILE A C 1
ATOM 1421 O O . ILE A 1 179 ? 25.152 8.796 -13.195 1.00 79.38 179 ILE A O 1
ATOM 1425 N N . GLU A 1 180 ? 25.663 10.407 -14.664 1.00 84.44 180 GLU A N 1
ATOM 1426 C CA . GLU A 1 180 ? 25.652 11.495 -13.676 1.00 84.44 180 GLU A CA 1
ATOM 1427 C C . GLU A 1 180 ? 24.252 11.725 -13.076 1.00 84.44 180 GLU A C 1
ATOM 1429 O O . GLU A 1 180 ? 24.114 11.922 -11.859 1.00 84.44 180 GLU A O 1
ATOM 1434 N N . PHE A 1 181 ? 23.208 11.631 -13.901 1.00 77.00 181 PHE A N 1
ATOM 1435 C CA . PHE A 1 181 ? 21.815 11.706 -13.470 1.00 77.00 181 PHE A CA 1
ATOM 1436 C C . PHE A 1 181 ? 21.444 10.539 -12.545 1.00 77.00 181 PHE A C 1
ATOM 1438 O O . PHE A 1 181 ? 20.981 10.762 -11.421 1.00 77.00 181 PHE A O 1
ATOM 1445 N N . HIS A 1 182 ? 21.731 9.297 -12.944 1.00 76.19 182 HIS A N 1
ATOM 1446 C CA . HIS A 1 182 ? 21.483 8.113 -12.118 1.00 76.19 182 HIS A CA 1
ATOM 1447 C C . HIS A 1 182 ? 22.238 8.171 -10.790 1.00 76.19 182 HIS A C 1
ATOM 1449 O O . HIS A 1 182 ? 21.661 7.897 -9.737 1.00 76.19 182 HIS A O 1
ATOM 1455 N N . ARG A 1 183 ? 23.499 8.613 -10.800 1.00 86.25 183 ARG A N 1
ATOM 1456 C CA . ARG A 1 183 ? 24.291 8.810 -9.578 1.00 86.25 183 ARG A CA 1
ATOM 1457 C C . ARG A 1 183 ? 23.631 9.803 -8.620 1.00 86.25 183 ARG A C 1
ATOM 1459 O O . ARG A 1 183 ? 23.675 9.606 -7.405 1.00 86.25 183 ARG A O 1
ATOM 1466 N N . SER A 1 184 ? 23.026 10.862 -9.149 1.00 87.25 184 SER A N 1
ATOM 1467 C CA . SER A 1 184 ? 22.302 11.857 -8.351 1.00 87.25 184 SER A CA 1
ATOM 1468 C C . SER A 1 184 ? 21.012 11.280 -7.758 1.00 87.25 184 SER A C 1
ATOM 1470 O O . SER A 1 184 ? 20.732 11.501 -6.578 1.00 87.25 184 SER A O 1
ATOM 1472 N N . ASN A 1 185 ? 20.275 10.472 -8.525 1.00 78.50 185 ASN A N 1
ATOM 1473 C CA . ASN A 1 185 ? 19.076 9.785 -8.037 1.00 78.50 185 ASN A CA 1
ATOM 1474 C C . ASN A 1 185 ? 19.398 8.763 -6.944 1.00 78.50 185 ASN A C 1
ATOM 1476 O O . ASN A 1 185 ? 18.741 8.772 -5.907 1.00 78.50 185 ASN A O 1
ATOM 1480 N N . ILE A 1 186 ? 20.458 7.966 -7.111 1.00 85.75 186 ILE A N 1
ATOM 1481 C CA . ILE A 1 186 ? 20.923 7.018 -6.086 1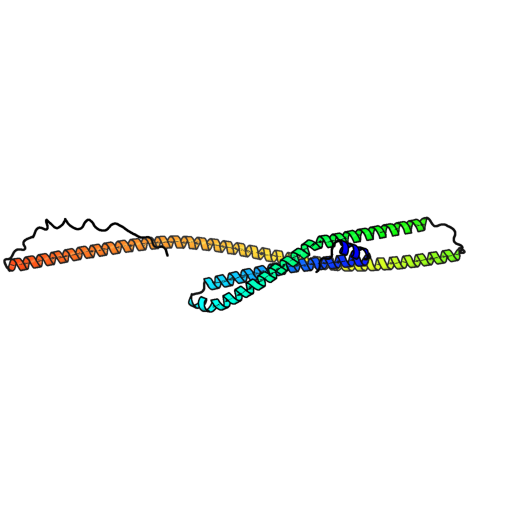.00 85.75 186 ILE A CA 1
ATOM 1482 C C . ILE A 1 186 ? 21.233 7.751 -4.775 1.00 85.75 186 ILE A C 1
ATOM 1484 O O . ILE A 1 186 ? 20.807 7.320 -3.707 1.00 85.75 186 ILE A O 1
ATOM 1488 N N . LYS A 1 187 ? 21.919 8.903 -4.833 1.00 90.44 187 LYS A N 1
ATOM 1489 C CA . LYS A 1 187 ? 22.182 9.721 -3.635 1.00 90.44 187 LYS A CA 1
ATOM 1490 C C . LYS A 1 187 ? 20.896 10.200 -2.962 1.00 90.44 187 LYS A C 1
ATOM 1492 O O . LYS A 1 187 ? 20.810 10.176 -1.736 1.00 90.44 187 LYS A O 1
ATOM 1497 N N . ARG A 1 188 ? 19.906 10.638 -3.747 1.00 81.19 188 ARG A N 1
ATOM 1498 C CA . ARG A 1 188 ? 18.605 11.072 -3.221 1.00 81.19 188 ARG A CA 1
ATOM 1499 C C . ARG A 1 188 ? 17.863 9.908 -2.561 1.00 81.19 188 ARG A C 1
ATOM 1501 O O . ARG A 1 188 ? 17.385 10.078 -1.446 1.00 81.19 188 ARG A O 1
ATOM 1508 N N . TRP A 1 189 ? 17.813 8.741 -3.199 1.00 83.62 189 TRP A N 1
ATOM 1509 C CA . TRP A 1 189 ? 17.173 7.552 -2.634 1.00 83.62 189 TRP A CA 1
ATOM 1510 C C . TRP A 1 189 ? 17.846 7.078 -1.352 1.00 83.62 189 TRP A C 1
ATOM 1512 O O . TRP A 1 189 ? 17.148 6.830 -0.377 1.00 83.62 189 TRP A O 1
ATOM 1522 N N . ASN A 1 190 ? 19.179 7.052 -1.301 1.00 88.75 190 ASN A N 1
ATOM 1523 C CA . ASN A 1 190 ? 19.900 6.705 -0.075 1.00 88.75 190 ASN A CA 1
ATOM 1524 C C . ASN A 1 190 ? 19.537 7.634 1.086 1.00 88.75 190 ASN A C 1
ATOM 1526 O O . ASN A 1 190 ? 19.357 7.169 2.206 1.00 88.75 190 ASN A O 1
ATOM 1530 N N . LYS A 1 191 ? 19.373 8.936 0.822 1.00 93.25 191 LYS A N 1
ATOM 1531 C CA . LYS A 1 191 ? 18.905 9.877 1.844 1.00 93.25 191 LYS A CA 1
ATOM 1532 C C . LYS A 1 191 ? 17.479 9.554 2.303 1.00 93.25 191 LYS A C 1
ATOM 1534 O O . LYS A 1 191 ? 17.231 9.509 3.499 1.00 93.25 191 LYS A O 1
ATOM 1539 N N . CYS A 1 192 ? 16.563 9.280 1.373 1.00 79.69 192 CYS A N 1
ATOM 1540 C CA . CYS A 1 192 ? 15.192 8.891 1.718 1.00 79.69 192 CYS A CA 1
ATOM 1541 C C . CYS A 1 192 ? 15.136 7.595 2.544 1.00 79.69 192 CYS A C 1
ATOM 1543 O O . CYS A 1 192 ? 14.336 7.506 3.473 1.00 79.69 192 CYS A O 1
ATOM 1545 N N . ILE A 1 193 ? 15.984 6.610 2.230 1.00 83.06 193 ILE A N 1
ATOM 1546 C CA . ILE A 1 193 ? 16.102 5.364 3.001 1.00 83.06 193 ILE A CA 1
ATOM 1547 C C . ILE A 1 193 ? 16.563 5.676 4.427 1.00 83.06 193 ILE A C 1
ATOM 1549 O O . ILE A 1 193 ? 15.890 5.279 5.371 1.00 83.06 193 ILE A O 1
ATOM 1553 N N . GLN A 1 194 ? 17.624 6.470 4.590 1.00 91.88 194 GLN A N 1
ATOM 1554 C CA . GLN A 1 194 ? 18.127 6.871 5.910 1.00 91.88 194 GLN A CA 1
ATOM 1555 C C . GLN A 1 194 ? 17.089 7.642 6.737 1.00 91.88 194 GLN A C 1
ATOM 1557 O O . GLN A 1 194 ? 16.964 7.423 7.941 1.00 91.88 194 GLN A O 1
ATOM 1562 N N . ASP A 1 195 ? 16.344 8.554 6.109 1.00 86.31 195 ASP A N 1
ATOM 1563 C CA . ASP A 1 195 ? 15.282 9.301 6.788 1.00 86.31 195 ASP A CA 1
ATOM 1564 C C . ASP A 1 195 ? 14.131 8.364 7.208 1.00 86.31 195 ASP A C 1
ATOM 1566 O O . ASP A 1 195 ? 13.588 8.501 8.304 1.00 86.31 195 ASP A O 1
ATOM 1570 N N . SER A 1 196 ? 13.809 7.358 6.387 1.00 80.50 196 SER A N 1
ATOM 1571 C CA . SER A 1 196 ? 12.798 6.340 6.716 1.00 80.50 196 SER A CA 1
ATOM 1572 C C . SER A 1 196 ? 13.245 5.421 7.856 1.00 80.50 196 SER A C 1
ATOM 1574 O O . SER A 1 196 ? 12.453 5.118 8.741 1.00 80.50 196 SER A O 1
ATOM 1576 N N . GLU A 1 197 ? 14.513 5.004 7.875 1.00 87.19 197 GLU A N 1
ATOM 1577 C CA . GLU A 1 197 ? 15.085 4.184 8.951 1.00 87.19 197 GLU A CA 1
ATOM 1578 C C . GLU A 1 197 ? 15.004 4.891 10.310 1.00 87.19 197 GLU A C 1
ATOM 1580 O O . GLU A 1 197 ? 14.644 4.268 11.308 1.00 87.19 197 GLU A O 1
ATOM 1585 N N . LYS A 1 198 ? 15.266 6.204 10.352 1.00 94.94 198 LYS A N 1
ATOM 1586 C CA . LYS A 1 198 ? 15.097 7.006 11.576 1.00 94.94 198 LYS A CA 1
ATOM 1587 C C . LYS A 1 198 ? 13.648 7.028 12.053 1.00 94.94 198 LYS A C 1
ATOM 1589 O O . LYS A 1 198 ? 13.399 6.816 13.235 1.00 94.94 198 LYS A O 1
ATOM 1594 N N . LEU A 1 199 ? 12.698 7.234 11.139 1.00 86.50 199 LEU A N 1
ATOM 1595 C CA . LEU A 1 199 ? 11.270 7.220 11.473 1.00 86.50 199 LEU A CA 1
ATOM 1596 C C . LEU A 1 199 ? 10.821 5.856 12.009 1.00 86.50 199 LEU A C 1
ATOM 1598 O O . LEU A 1 199 ? 10.043 5.796 12.957 1.00 86.50 199 LEU A O 1
ATOM 1602 N N . ILE A 1 200 ? 11.329 4.759 11.440 1.00 86.19 200 ILE A N 1
ATOM 1603 C CA . ILE A 1 200 ? 11.047 3.407 11.938 1.00 86.19 200 ILE A CA 1
ATOM 1604 C C . ILE A 1 200 ? 11.559 3.247 13.374 1.00 86.19 200 ILE A C 1
ATOM 1606 O O . ILE A 1 200 ? 10.812 2.773 14.226 1.00 86.19 200 ILE A O 1
ATOM 1610 N N . GLN A 1 201 ? 12.780 3.699 13.674 1.00 92.75 201 GLN A N 1
ATOM 1611 C CA . GLN A 1 201 ? 13.337 3.635 15.032 1.00 92.75 201 GLN A CA 1
ATOM 1612 C C . GLN A 1 201 ? 12.528 4.462 16.043 1.00 92.75 201 GLN A C 1
ATOM 1614 O O . GLN A 1 201 ? 12.301 4.019 17.171 1.00 92.75 201 GLN A O 1
ATOM 1619 N N . GLU A 1 202 ? 12.068 5.653 15.650 1.00 92.31 202 GLU A N 1
ATOM 1620 C CA . GLU A 1 202 ? 11.192 6.482 16.486 1.00 92.31 202 GLU A CA 1
ATOM 1621 C C . GLU A 1 202 ? 9.856 5.778 16.764 1.00 92.31 202 GLU A C 1
ATOM 1623 O O . GLU A 1 202 ? 9.424 5.706 17.916 1.00 92.31 202 GLU A O 1
ATOM 1628 N N . LEU A 1 203 ? 9.242 5.176 15.741 1.00 89.00 203 LEU A N 1
ATOM 1629 C CA . LEU A 1 203 ? 8.000 4.413 15.888 1.00 89.00 203 LEU A CA 1
ATOM 1630 C C . LEU A 1 203 ? 8.171 3.165 16.761 1.00 89.00 203 LEU A C 1
ATOM 1632 O O . LEU A 1 203 ? 7.297 2.862 17.572 1.00 89.00 203 LEU A O 1
ATOM 1636 N N . GLU A 1 204 ? 9.279 2.437 16.626 1.00 92.25 204 GLU A N 1
ATOM 1637 C CA . GLU A 1 204 ? 9.591 1.285 17.478 1.00 92.25 204 GLU A CA 1
ATOM 1638 C C . GLU A 1 204 ? 9.706 1.689 18.949 1.00 92.25 204 GLU A C 1
ATOM 1640 O O . GLU A 1 204 ? 9.178 0.995 19.825 1.00 92.25 204 GLU A O 1
ATOM 1645 N N . LYS A 1 205 ? 10.332 2.840 19.220 1.00 97.19 205 LYS A N 1
ATOM 1646 C CA . LYS A 1 205 ? 10.423 3.398 20.569 1.00 97.19 205 LYS A CA 1
ATOM 1647 C C . LYS A 1 205 ? 9.039 3.736 21.127 1.00 97.19 205 LYS A C 1
ATOM 1649 O O . LYS A 1 205 ? 8.702 3.265 22.211 1.00 97.19 205 LYS A O 1
ATOM 1654 N N . THR A 1 206 ? 8.215 4.471 20.382 1.00 91.69 206 THR A N 1
ATOM 1655 C CA . THR A 1 206 ? 6.853 4.828 20.817 1.00 91.69 206 THR A CA 1
ATOM 1656 C C . THR A 1 206 ? 5.966 3.594 21.008 1.00 91.69 206 THR A C 1
ATOM 1658 O O . THR A 1 206 ? 5.209 3.510 21.971 1.00 91.69 206 THR A O 1
ATOM 1661 N N . ASN A 1 207 ? 6.091 2.580 20.149 1.00 91.88 207 ASN A N 1
ATOM 1662 C CA . ASN A 1 207 ? 5.374 1.315 20.322 1.00 91.88 207 ASN A CA 1
ATOM 1663 C C . ASN A 1 207 ? 5.776 0.577 21.603 1.00 91.88 207 ASN A C 1
ATOM 1665 O O . ASN A 1 207 ? 4.942 -0.099 22.207 1.00 91.88 207 ASN A O 1
ATOM 1669 N N . LYS A 1 208 ? 7.046 0.668 22.011 1.00 96.12 208 LYS A N 1
ATOM 1670 C CA . LYS A 1 208 ? 7.505 0.102 23.280 1.00 96.12 208 LYS A CA 1
ATOM 1671 C C . LYS A 1 208 ? 6.893 0.849 24.467 1.00 96.12 208 LYS A C 1
ATOM 1673 O O . LYS A 1 208 ? 6.354 0.193 25.351 1.00 96.12 208 LYS A O 1
ATOM 1678 N N . GLU A 1 209 ? 6.907 2.181 24.434 1.00 95.50 209 GLU A N 1
ATOM 1679 C CA . GLU A 1 209 ? 6.285 3.035 25.460 1.00 95.50 209 GLU A CA 1
ATOM 1680 C C . GLU A 1 209 ? 4.788 2.705 25.615 1.00 95.50 209 GLU A C 1
ATOM 1682 O O . GLU A 1 209 ? 4.331 2.404 26.714 1.00 95.50 209 GLU A O 1
ATOM 1687 N N . TYR A 1 210 ? 4.039 2.598 24.510 1.00 95.25 210 TYR A N 1
ATOM 1688 C CA . TYR A 1 210 ? 2.625 2.214 24.573 1.00 95.25 210 TYR A CA 1
ATOM 1689 C C . TYR A 1 210 ? 2.382 0.810 25.129 1.00 95.25 210 TYR A C 1
ATOM 1691 O O . TYR A 1 210 ? 1.378 0.587 25.803 1.00 95.25 210 TYR A O 1
ATOM 1699 N N . LYS A 1 211 ? 3.264 -0.159 24.858 1.00 95.00 211 LYS A N 1
ATOM 1700 C CA . LYS A 1 211 ? 3.138 -1.501 25.448 1.00 95.00 211 LYS A CA 1
ATOM 1701 C C . LYS A 1 211 ? 3.327 -1.469 26.962 1.00 95.00 211 LYS A C 1
ATOM 1703 O O . LYS A 1 211 ? 2.587 -2.156 27.662 1.00 95.00 211 LYS A O 1
ATOM 1708 N N . GLU A 1 212 ? 4.289 -0.689 27.446 1.00 97.44 212 GLU A N 1
ATOM 1709 C CA . GLU A 1 212 ? 4.533 -0.503 28.879 1.00 97.44 212 GLU A CA 1
ATOM 1710 C C . GLU A 1 212 ? 3.334 0.187 29.554 1.00 97.44 212 GLU A C 1
ATOM 1712 O O . GLU A 1 212 ? 2.852 -0.297 30.579 1.00 97.44 212 GLU A O 1
ATOM 1717 N N . ASP A 1 213 ? 2.772 1.227 28.932 1.00 96.62 213 ASP A N 1
ATOM 1718 C CA . ASP A 1 213 ? 1.572 1.915 29.429 1.00 96.62 213 ASP A CA 1
ATOM 1719 C C . ASP A 1 213 ? 0.336 1.004 29.462 1.00 96.62 213 ASP A C 1
ATOM 1721 O O . ASP A 1 213 ? -0.425 1.007 30.430 1.00 96.62 213 ASP A O 1
ATOM 1725 N N . ILE A 1 214 ? 0.128 0.188 28.422 1.00 94.94 214 ILE A N 1
ATOM 1726 C CA . ILE A 1 214 ? -0.977 -0.782 28.384 1.00 94.94 214 ILE A CA 1
ATOM 1727 C C . ILE A 1 214 ? -0.848 -1.790 29.525 1.00 94.94 214 ILE A C 1
ATOM 1729 O O . ILE A 1 214 ? -1.853 -2.126 30.153 1.00 94.94 214 ILE A O 1
ATOM 1733 N N . GLU A 1 215 ? 0.360 -2.282 29.795 1.00 96.81 215 GLU A N 1
ATOM 1734 C CA . GLU A 1 215 ? 0.577 -3.253 30.865 1.00 96.81 215 GLU A CA 1
ATOM 1735 C C . GLU A 1 215 ? 0.389 -2.621 32.249 1.00 96.81 215 GLU A C 1
ATOM 1737 O O . GLU A 1 215 ? -0.259 -3.212 33.112 1.00 96.81 215 GLU A O 1
ATOM 1742 N N . LYS A 1 216 ? 0.836 -1.374 32.433 1.00 97.06 216 LYS A N 1
ATOM 1743 C CA . LYS A 1 216 ? 0.553 -0.604 33.648 1.00 97.06 216 LYS A CA 1
ATOM 1744 C C . LYS A 1 216 ? -0.953 -0.437 33.875 1.00 97.06 216 LYS A C 1
ATOM 1746 O O . LYS A 1 216 ? -1.440 -0.724 34.964 1.00 97.06 216 LYS A O 1
ATOM 1751 N N . ASN A 1 217 ? -1.700 -0.050 32.841 1.00 96.94 217 ASN A N 1
ATOM 1752 C CA . ASN A 1 217 ? -3.154 0.106 32.930 1.00 96.94 217 ASN A CA 1
ATOM 1753 C C . ASN A 1 217 ? -3.861 -1.226 33.225 1.00 96.94 217 ASN A C 1
ATOM 1755 O O . ASN A 1 217 ? -4.863 -1.257 33.933 1.00 96.94 217 ASN A O 1
ATOM 1759 N N . ARG A 1 218 ? -3.359 -2.348 32.691 1.00 96.12 218 ARG A N 1
ATOM 1760 C CA . ARG A 1 218 ? -3.890 -3.681 33.017 1.00 96.12 218 ARG A CA 1
ATOM 1761 C C . ARG A 1 218 ? -3.721 -4.009 34.492 1.00 96.12 218 ARG A C 1
ATOM 1763 O O . ARG A 1 218 ? -4.666 -4.517 35.090 1.00 96.12 218 ARG A O 1
ATOM 1770 N N . GLN A 1 219 ? -2.554 -3.713 35.057 1.00 97.12 219 GLN A N 1
ATOM 1771 C CA . GLN A 1 219 ? -2.282 -3.935 36.472 1.00 97.12 219 GLN A CA 1
ATOM 1772 C C . GLN A 1 219 ? -3.195 -3.071 37.358 1.00 97.12 219 GLN A C 1
ATOM 1774 O O . GLN A 1 219 ? -3.823 -3.596 38.273 1.00 97.12 219 GLN A O 1
ATOM 1779 N N . GLU A 1 220 ? -3.370 -1.793 37.017 1.00 97.38 220 GLU A N 1
ATOM 1780 C CA . GLU A 1 220 ? -4.289 -0.885 37.720 1.00 97.38 220 GLU A CA 1
ATOM 1781 C C . GLU A 1 220 ? -5.744 -1.388 37.682 1.00 97.38 220 GLU A C 1
ATOM 1783 O O . GLU A 1 220 ? -6.435 -1.392 38.697 1.00 97.38 220 GLU A O 1
ATOM 1788 N N . ILE A 1 221 ? -6.212 -1.904 36.539 1.00 96.12 221 ILE A N 1
ATOM 1789 C CA . ILE A 1 221 ? -7.555 -2.502 36.431 1.00 96.12 221 ILE A CA 1
ATOM 1790 C C . ILE A 1 221 ? -7.710 -3.723 37.350 1.00 96.12 221 ILE A C 1
ATOM 1792 O O . ILE A 1 221 ? -8.798 -3.952 37.880 1.00 96.12 221 ILE A O 1
ATOM 1796 N N . VAL A 1 222 ? -6.665 -4.539 37.515 1.00 96.94 222 VAL A N 1
ATOM 1797 C CA . VAL A 1 222 ? -6.704 -5.697 38.424 1.00 96.94 222 VAL A CA 1
ATOM 1798 C C . VAL A 1 222 ? -6.819 -5.238 39.875 1.00 96.94 222 VAL A C 1
ATOM 1800 O O . VAL A 1 222 ? -7.639 -5.786 40.609 1.00 96.94 222 VAL A O 1
ATOM 1803 N N . GLU A 1 223 ? -6.055 -4.221 40.268 1.00 96.06 223 GLU A N 1
ATOM 1804 C CA . GLU A 1 223 ? -6.108 -3.635 41.613 1.00 96.06 223 GLU A CA 1
ATOM 1805 C C . GLU A 1 223 ? -7.494 -3.043 41.906 1.00 96.06 223 GLU A C 1
ATOM 1807 O O . GLU A 1 223 ? -8.115 -3.400 42.906 1.00 96.06 223 GLU A O 1
ATOM 1812 N N . LEU A 1 224 ? -8.053 -2.261 40.977 1.00 96.50 224 LEU A N 1
ATOM 1813 C CA . LEU A 1 224 ? -9.397 -1.688 41.119 1.00 96.50 224 LEU A CA 1
ATOM 1814 C C . LEU A 1 224 ? -10.494 -2.754 41.255 1.00 96.50 224 LEU A C 1
ATOM 1816 O O . LEU A 1 224 ? -11.439 -2.570 42.017 1.00 96.50 224 LEU A O 1
ATOM 1820 N N . LYS A 1 225 ? -10.376 -3.890 40.555 1.00 95.75 225 LYS A N 1
ATOM 1821 C CA . LYS A 1 225 ? -11.322 -5.008 40.712 1.00 95.75 225 LYS A CA 1
ATOM 1822 C C . LYS A 1 225 ? -11.245 -5.647 42.094 1.00 95.75 225 LYS A C 1
ATOM 1824 O O . LYS A 1 225 ? -12.275 -6.014 42.649 1.00 95.75 225 LYS A O 1
ATOM 1829 N N . GLN A 1 226 ? -10.043 -5.782 42.650 1.00 95.62 226 GLN A N 1
ATOM 1830 C CA . GLN A 1 226 ? -9.871 -6.299 44.008 1.00 95.62 226 GLN A CA 1
ATOM 1831 C C . GLN A 1 226 ? -10.467 -5.334 45.039 1.00 95.62 226 GLN A C 1
ATOM 1833 O O . GLN A 1 226 ? -11.146 -5.770 45.967 1.00 95.62 226 GLN A O 1
ATOM 1838 N N . GLU A 1 227 ? -10.272 -4.026 44.858 1.00 95.44 227 GLU A N 1
ATOM 1839 C CA . GLU A 1 227 ? -10.905 -3.008 45.703 1.00 95.44 227 GLU A CA 1
ATOM 1840 C C . GLU A 1 227 ? -12.439 -3.054 45.608 1.00 95.44 227 GLU A C 1
ATOM 1842 O O . GLU A 1 227 ? -13.122 -3.016 46.635 1.00 95.44 227 GLU A O 1
ATOM 1847 N N . GLU A 1 228 ? -12.994 -3.207 44.402 1.00 94.62 228 GLU A N 1
ATOM 1848 C CA . GLU A 1 228 ? -14.438 -3.359 44.180 1.00 94.62 228 GLU A CA 1
ATOM 1849 C C . GLU A 1 228 ? -15.003 -4.596 44.902 1.00 94.62 228 GLU A C 1
ATOM 1851 O O . GLU A 1 228 ? -16.038 -4.508 45.568 1.00 94.62 228 GLU A O 1
ATOM 1856 N N . GLU A 1 229 ? -14.306 -5.736 44.847 1.00 95.56 229 GLU A N 1
ATOM 1857 C CA . GLU A 1 229 ? -14.691 -6.953 45.575 1.00 95.56 229 GLU A CA 1
ATOM 1858 C C . GLU A 1 229 ? -14.717 -6.739 47.098 1.00 95.56 229 GLU A C 1
ATOM 1860 O O . GLU A 1 229 ? -15.645 -7.200 47.773 1.00 95.56 229 GLU A O 1
ATOM 1865 N N . VAL A 1 230 ? -13.745 -6.001 47.646 1.00 96.56 230 VAL A N 1
ATOM 1866 C CA . VAL A 1 230 ? -13.711 -5.646 49.074 1.00 96.56 230 VAL A CA 1
ATOM 1867 C C . VAL A 1 230 ? -14.896 -4.751 49.444 1.00 96.56 230 VAL A C 1
ATOM 1869 O O . VAL A 1 230 ? -15.558 -5.000 50.454 1.00 96.56 230 VAL A O 1
ATOM 1872 N N . ILE A 1 231 ? -15.210 -3.743 48.624 1.00 94.44 231 ILE A N 1
ATOM 1873 C CA . ILE A 1 231 ? -16.360 -2.854 48.850 1.00 94.44 231 ILE A CA 1
ATOM 1874 C C . ILE A 1 231 ? -17.670 -3.652 48.846 1.00 94.44 231 ILE A C 1
ATOM 1876 O O . ILE A 1 231 ? -18.488 -3.486 49.754 1.00 94.44 231 ILE A O 1
ATOM 1880 N N . LEU A 1 232 ? -17.852 -4.563 47.886 1.00 95.62 232 LEU A N 1
ATOM 1881 C CA . LEU A 1 232 ? -19.030 -5.434 47.812 1.00 95.62 232 LEU A CA 1
ATOM 1882 C C . LEU A 1 232 ? -19.156 -6.349 49.039 1.00 95.62 232 LEU A C 1
ATOM 1884 O O . LEU A 1 232 ? -20.262 -6.569 49.539 1.00 95.62 232 LEU A O 1
ATOM 1888 N N . ALA A 1 233 ? -18.042 -6.878 49.549 1.00 95.50 233 ALA A N 1
ATOM 1889 C CA . ALA A 1 233 ? -18.043 -7.690 50.763 1.00 95.50 233 ALA A CA 1
ATOM 1890 C C . ALA A 1 233 ? -18.465 -6.875 52.000 1.00 95.50 233 ALA A C 1
ATOM 1892 O O . ALA A 1 233 ? -19.267 -7.353 52.807 1.00 95.50 233 ALA A O 1
ATOM 1893 N N . ILE A 1 234 ? -17.979 -5.635 52.125 1.00 95.00 234 ILE A N 1
ATOM 1894 C CA . ILE A 1 234 ? -18.366 -4.715 53.205 1.00 95.00 234 ILE A CA 1
ATOM 1895 C C . ILE A 1 234 ? -19.857 -4.372 53.116 1.00 95.00 234 ILE A C 1
ATOM 1897 O O . ILE A 1 234 ? -20.545 -4.415 54.136 1.00 95.00 234 ILE A O 1
ATOM 1901 N N . GLN A 1 235 ? -20.372 -4.077 51.917 1.00 92.62 235 GLN A N 1
ATOM 1902 C CA . GLN A 1 235 ? -21.794 -3.784 51.701 1.00 92.62 235 GLN A CA 1
ATOM 1903 C C . GLN A 1 235 ? -22.682 -4.953 52.135 1.00 92.62 235 GLN A C 1
ATOM 1905 O O . GLN A 1 235 ? -23.567 -4.759 52.964 1.00 92.62 235 GLN A O 1
ATOM 1910 N N . LYS A 1 236 ? -22.377 -6.180 51.689 1.00 95.38 236 LYS A N 1
ATOM 1911 C CA . LYS A 1 236 ? -23.112 -7.390 52.103 1.00 95.38 236 LYS A CA 1
ATOM 1912 C C . LYS A 1 236 ? -23.088 -7.609 53.613 1.00 95.38 236 LYS A C 1
ATOM 1914 O O . LYS A 1 236 ? -24.082 -8.024 54.202 1.00 95.38 236 LYS A O 1
ATOM 1919 N N . GLN A 1 237 ? -21.950 -7.348 54.257 1.00 93.50 237 GLN A N 1
ATOM 1920 C CA . GLN A 1 237 ? -21.852 -7.456 55.710 1.00 93.50 237 GLN A CA 1
ATOM 1921 C C . GLN A 1 237 ? -22.698 -6.385 56.418 1.00 93.50 237 GLN A C 1
ATOM 1923 O O . GLN A 1 237 ? -23.283 -6.669 57.462 1.00 93.50 237 GLN A O 1
ATOM 1928 N N . GLY A 1 238 ? -22.758 -5.170 55.868 1.00 92.88 238 GLY A N 1
ATOM 1929 C CA . GLY A 1 238 ? -23.618 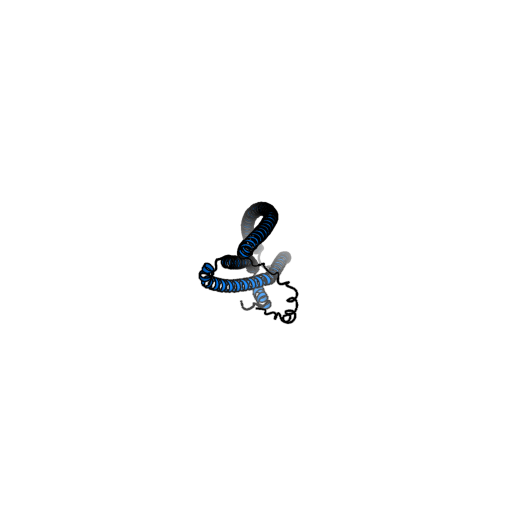-4.092 56.353 1.00 92.88 238 GLY A CA 1
ATOM 1930 C C . GLY A 1 238 ? -25.100 -4.450 56.262 1.00 92.88 238 GLY A C 1
ATOM 1931 O O . GLY A 1 238 ? -25.794 -4.377 57.273 1.00 92.88 238 GLY A O 1
ATOM 1932 N N . GLU A 1 239 ? -25.546 -4.923 55.096 1.00 93.88 239 GLU A N 1
ATOM 1933 C CA . GLU A 1 239 ? -26.922 -5.383 54.855 1.00 93.88 239 GLU A CA 1
ATOM 1934 C C . GLU A 1 239 ? -27.327 -6.493 55.837 1.00 93.88 239 GLU A C 1
ATOM 1936 O O . GLU A 1 239 ? -28.365 -6.400 56.489 1.00 93.88 239 GLU A O 1
ATOM 1941 N N . ALA A 1 240 ? -26.468 -7.500 56.038 1.00 92.62 240 ALA A N 1
ATOM 1942 C CA . ALA A 1 240 ? -26.741 -8.589 56.978 1.00 92.62 240 ALA A CA 1
ATOM 1943 C C . ALA A 1 240 ? -26.911 -8.105 58.432 1.00 92.62 240 ALA A C 1
ATOM 1945 O O . ALA A 1 240 ? -27.777 -8.601 59.154 1.00 92.62 240 ALA A O 1
ATOM 1946 N N . ARG A 1 241 ? -26.105 -7.126 58.871 1.00 91.69 241 ARG A N 1
ATOM 1947 C CA . ARG A 1 241 ? -26.231 -6.531 60.214 1.00 91.69 241 ARG A CA 1
ATOM 1948 C C . ARG A 1 241 ? -27.496 -5.689 60.352 1.00 91.69 241 ARG A C 1
ATOM 1950 O O . ARG A 1 241 ? -28.087 -5.666 61.428 1.00 9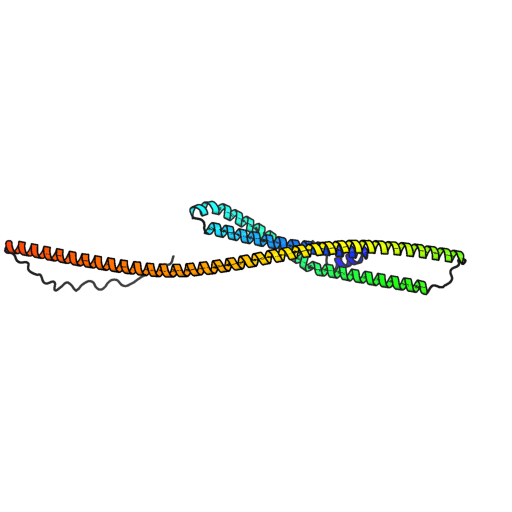1.69 241 ARG A O 1
ATOM 1957 N N . GLU A 1 242 ? -27.898 -4.989 59.295 1.00 91.94 242 GLU A N 1
ATOM 1958 C CA . GLU A 1 242 ? -29.137 -4.211 59.285 1.00 91.94 242 GLU A CA 1
ATOM 1959 C C . GLU A 1 242 ? -30.364 -5.126 59.377 1.00 91.94 242 GLU A C 1
ATOM 1961 O O . GLU A 1 242 ? -31.238 -4.883 60.208 1.00 91.94 242 GLU A O 1
ATOM 1966 N N . GLU A 1 243 ? -30.395 -6.222 58.614 1.00 92.12 243 GLU A N 1
ATOM 1967 C CA . GLU A 1 243 ? -31.446 -7.238 58.732 1.00 92.12 243 GLU A CA 1
ATOM 1968 C C . GLU A 1 243 ? -31.513 -7.841 60.141 1.00 92.12 243 GLU A C 1
ATOM 1970 O O . GLU A 1 243 ? -32.600 -8.017 60.693 1.00 92.12 243 GLU A O 1
ATOM 1975 N N . GLU A 1 244 ? -30.365 -8.161 60.743 1.00 92.50 244 GLU A N 1
ATOM 1976 C CA . GLU A 1 244 ? -30.307 -8.686 62.109 1.00 92.50 244 GLU A CA 1
ATOM 1977 C C . GLU A 1 244 ? -30.846 -7.667 63.121 1.00 92.50 244 GLU A C 1
ATOM 1979 O O . GLU A 1 244 ? -31.688 -8.011 63.954 1.00 92.50 244 GLU A O 1
ATOM 1984 N N . ALA A 1 245 ? -30.441 -6.399 63.011 1.00 88.75 245 ALA A N 1
ATOM 1985 C CA . ALA A 1 245 ? -30.950 -5.326 63.857 1.00 88.75 245 ALA A CA 1
ATOM 1986 C C . ALA A 1 245 ? -32.470 -5.145 63.701 1.00 88.75 245 ALA A C 1
ATOM 1988 O O . ALA A 1 245 ? -33.170 -4.994 64.704 1.00 88.75 245 ALA A O 1
ATOM 1989 N N . GLN A 1 246 ? -32.995 -5.215 62.473 1.00 89.75 246 GLN A N 1
ATOM 1990 C CA . GLN A 1 246 ? -34.435 -5.161 62.210 1.00 89.75 246 GLN A CA 1
ATOM 1991 C C . GLN A 1 246 ? -35.178 -6.345 62.846 1.00 89.75 246 GLN A C 1
ATOM 1993 O O . GLN A 1 246 ? -36.203 -6.133 63.496 1.00 89.75 246 GLN A O 1
ATOM 1998 N N . ARG A 1 247 ? -34.650 -7.575 62.741 1.00 91.81 247 ARG A N 1
ATOM 1999 C CA . ARG A 1 247 ? -35.236 -8.761 63.399 1.00 91.81 247 ARG A CA 1
ATOM 2000 C C . ARG A 1 247 ? -35.252 -8.623 64.918 1.00 91.81 247 ARG A C 1
ATOM 2002 O O . ARG A 1 247 ? -36.267 -8.923 65.541 1.00 91.81 247 ARG A O 1
ATOM 2009 N N . VAL A 1 248 ? -34.154 -8.152 65.516 1.00 90.56 248 VAL A N 1
ATOM 2010 C CA . VAL A 1 248 ? -34.069 -7.915 66.966 1.00 90.56 248 VAL A CA 1
ATOM 2011 C C . VAL A 1 248 ? -35.088 -6.861 67.396 1.00 90.56 248 VAL A C 1
ATOM 2013 O O . VAL A 1 248 ? -35.825 -7.083 68.354 1.00 90.56 248 VAL A O 1
ATOM 2016 N N . LEU A 1 249 ? -35.185 -5.743 66.670 1.00 89.62 249 LEU A N 1
ATOM 2017 C CA . LEU A 1 249 ? -36.152 -4.685 66.965 1.00 89.62 249 LEU A CA 1
ATOM 2018 C C . LEU A 1 249 ? -37.598 -5.200 66.874 1.00 89.62 249 LEU A C 1
ATOM 2020 O O . LEU A 1 249 ? -38.414 -4.913 67.748 1.00 89.62 249 LEU A O 1
ATOM 2024 N N . GLN A 1 250 ? -37.907 -5.992 65.844 1.00 90.69 250 GLN A N 1
ATOM 2025 C CA . GLN A 1 250 ? -39.224 -6.596 65.662 1.00 90.69 250 GLN A CA 1
ATOM 2026 C C . GLN A 1 250 ? -39.565 -7.577 66.792 1.00 90.69 250 GLN A C 1
ATOM 2028 O O . GLN A 1 250 ? -40.686 -7.547 67.297 1.00 90.69 250 GLN A O 1
ATOM 2033 N N . ALA A 1 251 ? -38.605 -8.397 67.231 1.00 89.12 251 ALA A N 1
ATOM 2034 C CA . ALA A 1 251 ? -38.788 -9.320 68.350 1.00 89.12 251 ALA A CA 1
ATOM 2035 C C . ALA A 1 251 ? -39.043 -8.582 69.676 1.00 89.12 251 ALA A C 1
ATOM 2037 O O . ALA A 1 251 ? -39.929 -8.975 70.433 1.00 89.12 251 ALA A O 1
ATOM 2038 N N . VAL A 1 252 ? -38.319 -7.486 69.938 1.00 87.69 252 VAL A N 1
ATOM 2039 C CA . VAL A 1 252 ? -38.541 -6.635 71.122 1.00 87.69 252 VAL A CA 1
ATOM 2040 C C . VAL A 1 252 ? -39.935 -6.010 71.085 1.00 87.69 252 VAL A C 1
ATOM 2042 O O . VAL A 1 252 ? -40.672 -6.113 72.062 1.00 87.69 252 VAL A O 1
ATOM 2045 N N . LEU A 1 253 ? -40.337 -5.435 69.946 1.00 87.25 253 LEU A N 1
ATOM 2046 C CA . LEU A 1 253 ? -41.676 -4.860 69.778 1.00 87.25 253 LEU A CA 1
ATOM 2047 C C . LEU A 1 253 ? -42.782 -5.899 69.985 1.00 87.25 253 LEU A C 1
ATOM 2049 O O . LEU A 1 253 ? -43.768 -5.614 70.661 1.00 87.25 253 LEU A O 1
ATOM 2053 N N . GLN A 1 254 ? -42.619 -7.107 69.438 1.00 86.88 254 GLN A N 1
ATOM 2054 C CA . GLN A 1 254 ? -43.558 -8.204 69.670 1.00 86.88 254 GLN A CA 1
ATOM 2055 C C . GLN A 1 254 ? -43.623 -8.579 71.151 1.00 86.88 254 GLN A C 1
ATOM 2057 O O . GLN A 1 254 ? -44.715 -8.710 71.691 1.00 86.88 254 GLN A O 1
ATOM 2062 N N . GLN A 1 255 ? -42.479 -8.713 71.822 1.00 88.44 255 GLN A N 1
ATOM 2063 C CA . GLN A 1 255 ? -42.429 -9.077 73.235 1.00 88.44 255 GLN A CA 1
ATOM 2064 C C . GLN A 1 255 ? -43.095 -8.027 74.135 1.00 88.44 255 GLN A C 1
ATOM 2066 O O . GLN A 1 255 ? -43.858 -8.386 75.034 1.00 88.44 255 GLN A O 1
ATOM 2071 N N . ASP A 1 256 ? -42.830 -6.744 73.891 1.00 86.50 256 ASP A N 1
ATOM 2072 C CA . ASP A 1 256 ? -43.430 -5.645 74.648 1.00 86.50 256 ASP A CA 1
ATOM 2073 C C . ASP A 1 256 ? -44.942 -5.566 74.417 1.00 86.50 256 ASP A C 1
ATOM 2075 O O . ASP A 1 256 ? -45.707 -5.385 75.365 1.00 86.50 256 ASP A O 1
ATOM 2079 N N . MET A 1 257 ? -45.387 -5.773 73.176 1.00 85.62 257 MET A N 1
ATOM 2080 C CA . MET A 1 257 ? -46.805 -5.810 72.832 1.00 85.62 257 MET A CA 1
ATOM 2081 C C . MET A 1 257 ? -47.516 -7.003 73.488 1.00 85.62 257 MET A C 1
ATOM 2083 O O . MET A 1 257 ? -48.601 -6.830 74.040 1.00 85.62 257 MET A O 1
ATOM 2087 N N . THR A 1 258 ? -46.890 -8.184 73.514 1.00 84.50 258 THR A N 1
ATOM 2088 C CA . THR A 1 258 ? -47.416 -9.362 74.222 1.00 84.50 258 THR A CA 1
ATOM 2089 C C . THR A 1 258 ? -47.535 -9.103 75.721 1.00 84.50 258 THR A C 1
ATOM 2091 O O . THR A 1 258 ? -48.607 -9.315 76.278 1.00 84.50 258 THR A O 1
ATOM 2094 N N . ARG A 1 259 ? -46.493 -8.563 76.374 1.00 83.44 259 ARG A N 1
ATOM 2095 C CA . ARG A 1 259 ? -46.557 -8.204 77.806 1.00 83.44 259 ARG A CA 1
ATOM 2096 C C . ARG A 1 259 ? -47.648 -7.184 78.106 1.00 83.44 259 ARG A C 1
ATOM 2098 O O . ARG A 1 259 ? -48.309 -7.275 79.137 1.00 83.44 259 ARG A O 1
ATOM 2105 N N . PHE A 1 260 ? -47.807 -6.186 77.239 1.00 85.38 260 PHE A N 1
ATOM 2106 C CA . PHE A 1 260 ? -48.850 -5.180 77.392 1.00 85.38 260 PHE A CA 1
ATOM 2107 C C . PHE A 1 260 ? -50.245 -5.815 77.330 1.00 85.38 260 PHE A C 1
ATOM 2109 O O . PHE A 1 260 ? -51.072 -5.554 78.202 1.00 85.38 260 PHE A O 1
ATOM 2116 N N . LEU A 1 261 ? -50.485 -6.684 76.343 1.00 82.38 261 LEU A N 1
ATOM 2117 C CA . LEU A 1 261 ? -51.748 -7.410 76.196 1.00 82.38 261 LEU A CA 1
ATOM 2118 C C . LEU A 1 261 ? -52.012 -8.357 77.373 1.00 82.38 261 LEU A C 1
ATOM 2120 O O . LEU A 1 261 ? -53.131 -8.381 77.879 1.00 82.38 261 LEU A O 1
ATOM 2124 N N . GLU A 1 262 ? -50.999 -9.089 77.841 1.00 79.00 262 GLU A N 1
ATOM 2125 C CA . GLU A 1 262 ? -51.092 -9.940 79.035 1.00 79.00 262 GLU A CA 1
ATOM 2126 C C . GLU A 1 262 ? -51.484 -9.123 80.275 1.00 79.00 262 GLU A C 1
ATOM 2128 O O . GLU A 1 262 ? -52.404 -9.507 80.994 1.00 79.00 262 GLU A O 1
ATOM 2133 N N . GLY A 1 263 ? -50.858 -7.961 80.491 1.00 80.31 263 GLY A N 1
ATOM 2134 C CA . GLY A 1 263 ? -51.183 -7.082 81.617 1.00 80.31 263 GLY A CA 1
ATOM 2135 C C . GLY A 1 263 ? -52.578 -6.448 81.536 1.00 80.31 263 GLY A C 1
ATOM 2136 O O . GLY A 1 263 ? -53.220 -6.241 82.566 1.00 80.31 263 GLY A O 1
ATOM 2137 N N . GLU A 1 264 ? -53.076 -6.136 80.337 1.00 78.88 264 GLU A N 1
ATOM 2138 C CA . GLU A 1 264 ? -54.455 -5.661 80.140 1.00 78.88 264 GLU A CA 1
ATOM 2139 C C . GLU A 1 264 ? -55.488 -6.780 80.362 1.00 78.88 264 GLU A C 1
ATOM 2141 O O . GLU A 1 264 ? -56.509 -6.553 81.014 1.00 78.88 264 GLU A O 1
ATOM 2146 N N . LEU A 1 265 ? -55.209 -7.998 79.889 1.00 73.56 265 LEU A N 1
ATOM 2147 C CA . LEU A 1 265 ? -56.054 -9.178 80.110 1.00 73.56 265 LEU A CA 1
ATOM 2148 C C . LEU A 1 265 ? -56.129 -9.566 81.592 1.00 73.56 265 LEU A C 1
ATOM 2150 O O . LEU A 1 265 ? -57.221 -9.827 82.102 1.00 73.56 265 LEU A O 1
ATOM 2154 N N . GLU A 1 266 ? -55.002 -9.515 82.306 1.00 74.56 266 GLU A N 1
ATOM 2155 C CA . GLU A 1 266 ? -54.943 -9.798 83.742 1.00 74.56 266 GLU A CA 1
ATOM 2156 C C . GLU A 1 266 ? -55.808 -8.813 84.549 1.00 74.56 266 GLU A C 1
ATOM 2158 O O . GLU A 1 266 ? -56.588 -9.231 85.407 1.00 74.56 266 GLU A O 1
ATOM 2163 N N . LYS A 1 267 ? -55.776 -7.511 84.219 1.00 80.19 267 LYS A N 1
ATOM 2164 C CA . LYS A 1 267 ? -56.678 -6.507 84.826 1.00 80.19 267 LYS A CA 1
ATOM 2165 C C . LYS A 1 267 ? -58.156 -6.774 84.534 1.00 80.19 267 LYS A C 1
ATOM 2167 O O . LYS A 1 267 ? -59.007 -6.399 85.339 1.00 80.19 267 LYS A O 1
ATOM 2172 N N . ALA A 1 268 ? -58.464 -7.389 83.394 1.00 75.38 268 ALA A N 1
ATOM 2173 C CA . ALA A 1 268 ? -59.821 -7.760 83.003 1.00 75.38 268 ALA A CA 1
ATOM 2174 C C . ALA A 1 268 ? -60.286 -9.107 83.599 1.00 75.38 268 ALA A C 1
ATOM 2176 O O . ALA A 1 268 ? -61.445 -9.478 83.416 1.00 75.38 268 ALA A O 1
ATOM 2177 N N . GLY A 1 269 ? -59.419 -9.831 84.320 1.00 64.56 269 GLY A N 1
ATOM 2178 C CA . GLY A 1 269 ? -59.731 -11.140 84.905 1.00 64.56 269 GLY A CA 1
ATOM 2179 C C . GLY A 1 269 ? -59.783 -12.287 83.888 1.00 64.56 269 GLY A C 1
ATOM 2180 O O . GLY A 1 269 ? -60.420 -13.304 84.156 1.00 64.56 269 GLY A O 1
ATOM 2181 N N . LEU A 1 270 ? -59.142 -12.126 82.727 1.00 61.62 270 LEU A N 1
ATOM 2182 C CA . LEU A 1 270 ? -59.068 -13.114 81.649 1.00 61.62 270 LEU A CA 1
ATOM 2183 C C . LEU A 1 270 ? -57.612 -13.573 81.472 1.00 61.62 270 LEU A C 1
ATOM 2185 O O . LEU A 1 270 ? -56.691 -12.772 81.602 1.00 61.62 270 LEU A O 1
ATOM 2189 N N . SER A 1 271 ? -57.383 -14.850 81.159 1.00 58.88 271 SER A N 1
ATOM 2190 C CA . SER A 1 271 ? -56.043 -15.373 80.854 1.00 58.88 271 SER A CA 1
ATOM 2191 C C . SER A 1 271 ? -55.909 -15.724 79.377 1.00 58.88 271 SER A C 1
ATOM 2193 O O . SER A 1 271 ? -56.827 -16.292 78.790 1.00 58.88 271 SER A O 1
ATOM 2195 N N . LEU A 1 272 ? -54.743 -15.431 78.800 1.00 58.59 272 LEU A N 1
ATOM 2196 C CA . LEU A 1 272 ? -54.365 -15.844 77.449 1.00 58.59 272 LEU A CA 1
ATOM 2197 C C . LEU A 1 272 ? -54.146 -17.366 77.444 1.00 58.59 272 LEU A C 1
ATOM 2199 O O . LEU A 1 272 ? -53.105 -17.858 77.883 1.00 58.59 272 LEU A O 1
ATOM 2203 N N . GLU A 1 273 ? -55.145 -18.131 77.005 1.00 51.59 273 GLU A N 1
ATOM 2204 C CA . GLU A 1 273 ? -54.958 -19.556 76.737 1.00 51.59 273 GLU A CA 1
ATOM 2205 C C . GLU A 1 273 ? -53.986 -19.700 75.563 1.00 51.59 273 GLU A C 1
ATOM 2207 O O . GLU A 1 273 ? -54.228 -19.209 74.462 1.00 51.59 273 GLU A O 1
ATOM 2212 N N . LYS A 1 274 ? -52.846 -20.354 75.808 1.00 52.53 274 LYS A N 1
ATOM 2213 C CA . LYS A 1 274 ? -51.960 -20.789 74.730 1.00 52.53 274 LYS A CA 1
ATOM 2214 C C . LYS A 1 274 ? -52.652 -21.933 74.002 1.00 52.53 274 LYS A C 1
ATOM 2216 O O . LYS A 1 274 ? -52.549 -23.079 74.436 1.00 52.53 274 LYS A O 1
ATOM 2221 N N . GLU A 1 275 ? -53.338 -21.632 72.906 1.00 47.69 275 GLU A N 1
ATOM 2222 C CA . GLU A 1 275 ? -53.634 -22.654 71.908 1.00 47.69 275 GLU A CA 1
ATOM 2223 C C . GLU A 1 275 ? -52.293 -23.217 71.424 1.00 47.69 275 GLU A C 1
ATOM 2225 O O . GLU A 1 275 ? -51.448 -22.508 70.879 1.00 47.69 275 GLU A O 1
ATOM 2230 N N . SER A 1 276 ? -52.043 -24.490 71.725 1.00 41.09 276 SER A N 1
ATOM 2231 C CA . SER A 1 276 ? -50.874 -25.193 71.223 1.00 41.09 276 SER A CA 1
ATOM 2232 C C . SER A 1 276 ? -51.020 -25.351 69.713 1.00 41.09 276 SER A C 1
ATOM 2234 O O . SER A 1 276 ? -51.876 -26.112 69.262 1.00 41.09 276 SER A O 1
ATOM 2236 N N . GLU A 1 277 ? -50.167 -24.678 68.941 1.00 48.47 277 GLU A N 1
ATOM 2237 C CA . GLU A 1 277 ? -49.885 -25.010 67.542 1.00 48.47 277 GLU A CA 1
ATOM 2238 C C . GLU A 1 277 ? -49.228 -26.398 67.477 1.00 48.47 277 GLU A C 1
ATOM 2240 O O . GLU A 1 277 ? -48.016 -26.558 67.362 1.00 48.47 277 GLU A O 1
ATOM 2245 N N . GLY A 1 278 ? -50.049 -27.428 67.619 1.00 44.06 278 GLY A N 1
ATOM 2246 C CA . GLY A 1 278 ? -49.742 -28.798 67.252 1.00 44.06 278 GLY A CA 1
ATOM 2247 C C . GLY A 1 278 ? -50.847 -29.266 66.324 1.00 44.06 278 GLY A C 1
ATOM 2248 O O . GLY A 1 278 ? -51.802 -29.848 66.815 1.00 44.06 278 GLY A O 1
ATOM 2249 N N . ASP A 1 279 ? -50.754 -28.885 65.043 1.00 46.56 279 ASP A N 1
ATOM 2250 C CA . ASP A 1 279 ? -51.360 -29.531 63.857 1.00 46.56 279 ASP A CA 1
ATOM 2251 C C . ASP A 1 279 ? -51.616 -28.517 62.722 1.00 46.56 279 ASP A C 1
ATOM 2253 O O . ASP A 1 279 ? -52.760 -28.222 62.385 1.00 46.56 279 ASP A O 1
ATOM 2257 N N . GLN A 1 280 ? -50.562 -27.995 62.078 1.00 46.88 280 GLN A N 1
ATOM 2258 C CA . GLN A 1 280 ? -50.672 -27.456 60.704 1.00 46.88 280 GLN A CA 1
ATOM 2259 C C . GLN A 1 280 ? -49.490 -27.815 59.779 1.00 46.88 280 GLN A C 1
ATOM 2261 O O . GLN A 1 280 ? -49.406 -27.305 58.666 1.00 46.88 280 GLN A O 1
ATOM 2266 N N . ASP A 1 281 ? -48.652 -28.788 60.148 1.00 44.16 281 ASP A N 1
ATOM 2267 C CA . ASP A 1 281 ? -47.616 -29.348 59.264 1.00 44.16 281 ASP A CA 1
ATOM 2268 C C . ASP A 1 281 ? -48.129 -30.572 58.480 1.00 44.16 281 ASP A C 1
ATOM 2270 O O . ASP A 1 281 ? -47.538 -31.649 58.521 1.00 44.16 281 ASP A O 1
ATOM 2274 N N . GLN A 1 282 ? -49.245 -30.453 57.745 1.00 49.72 282 GLN A N 1
ATOM 2275 C CA . GLN A 1 282 ? -49.578 -31.468 56.729 1.00 49.72 282 GLN A CA 1
ATOM 2276 C C . GLN A 1 282 ? -50.572 -31.009 55.651 1.00 49.72 282 GLN A C 1
ATOM 2278 O O . GLN A 1 282 ? -51.687 -31.517 55.555 1.00 49.72 282 GLN A O 1
ATOM 2283 N N . LYS A 1 283 ? -50.159 -30.071 54.790 1.00 49.22 283 LYS A N 1
ATOM 2284 C CA . LYS A 1 283 ? -50.566 -29.984 53.369 1.00 49.22 283 LYS A CA 1
ATOM 2285 C C . LYS A 1 283 ? -49.924 -28.750 52.741 1.00 49.22 283 LYS A C 1
ATOM 2287 O O . LYS A 1 283 ? -50.405 -27.654 52.967 1.00 49.22 283 LYS A O 1
ATOM 2292 N N . ILE A 1 284 ? -48.850 -28.956 51.984 1.00 45.66 284 ILE A N 1
ATOM 2293 C CA . ILE A 1 284 ? -48.511 -28.365 50.670 1.00 45.66 284 ILE A CA 1
ATOM 2294 C C . ILE A 1 284 ? -47.117 -28.933 50.348 1.00 45.66 284 ILE A C 1
ATOM 2296 O O . ILE A 1 284 ? -46.078 -28.307 50.509 1.00 45.66 284 ILE A O 1
ATOM 2300 N N . ALA A 1 285 ? -47.106 -30.205 49.972 1.00 46.97 285 ALA A N 1
ATOM 2301 C CA . ALA A 1 285 ? -46.055 -30.821 49.180 1.00 46.97 285 ALA A CA 1
ATOM 2302 C C . ALA A 1 285 ? -46.802 -31.621 48.105 1.00 46.97 285 ALA A C 1
ATOM 2304 O O . ALA A 1 285 ? -47.818 -32.238 48.421 1.00 46.97 285 ALA A O 1
ATOM 2305 N N . ASP A 1 286 ? -46.320 -31.537 46.868 1.00 47.53 286 ASP A N 1
ATOM 2306 C CA . ASP A 1 286 ? -46.904 -32.037 45.612 1.00 47.53 286 ASP A CA 1
ATOM 2307 C C . ASP A 1 286 ? -47.932 -31.122 44.926 1.00 47.53 286 ASP A C 1
ATOM 2309 O O . ASP A 1 286 ? -49.123 -31.407 44.900 1.00 47.53 286 ASP A O 1
ATOM 2313 N N . ASP A 1 287 ? -47.451 -30.045 44.296 1.00 46.06 287 ASP A N 1
ATOM 2314 C CA . ASP A 1 287 ? -47.501 -29.949 42.825 1.00 46.06 287 ASP A CA 1
ATOM 2315 C C . ASP A 1 287 ? -46.608 -28.788 42.352 1.00 46.06 287 ASP A C 1
ATOM 2317 O O . ASP A 1 287 ? -46.828 -27.639 42.740 1.00 46.06 287 ASP A O 1
ATOM 2321 N N . GLY A 1 288 ? -45.576 -29.046 41.540 1.00 40.19 288 GLY A N 1
ATOM 2322 C CA . GLY A 1 288 ? -44.757 -27.930 41.049 1.00 40.19 288 GLY A CA 1
ATOM 2323 C C . GLY A 1 288 ? -43.384 -28.196 40.445 1.00 40.19 288 GLY A C 1
ATOM 2324 O O . GLY A 1 288 ? -42.627 -27.242 40.303 1.00 40.19 288 GLY A O 1
ATOM 2325 N N . GLU A 1 289 ? -43.031 -29.420 40.044 1.00 45.38 289 GLU A N 1
ATOM 2326 C CA . GLU A 1 289 ? -41.816 -29.642 39.249 1.00 45.38 289 GLU A CA 1
ATOM 2327 C C . GLU A 1 289 ? -42.141 -30.348 37.924 1.00 45.38 289 GLU A C 1
ATOM 2329 O O . GLU A 1 289 ? -42.172 -31.575 37.852 1.00 45.38 289 GLU A O 1
ATOM 2334 N N . LYS A 1 290 ? -42.388 -29.565 36.854 1.00 46.06 290 LYS A N 1
ATOM 2335 C CA . LYS A 1 290 ? -41.983 -29.880 35.460 1.00 46.06 290 LYS A CA 1
ATOM 2336 C C . LYS A 1 290 ? -42.443 -28.834 34.434 1.00 46.06 290 LYS A C 1
ATOM 2338 O O . LYS A 1 290 ? -43.582 -28.860 33.982 1.00 46.06 290 LYS A O 1
ATOM 2343 N N . LYS A 1 291 ? -41.480 -28.030 33.958 1.00 42.88 291 LYS A N 1
ATOM 2344 C CA . LYS A 1 291 ? -41.113 -27.787 32.536 1.00 42.88 291 LYS A CA 1
ATOM 2345 C C . LYS A 1 291 ? -40.609 -26.354 32.321 1.00 42.88 291 LYS A C 1
ATOM 2347 O O . LYS A 1 291 ? -41.362 -25.464 31.944 1.00 42.88 291 LYS A O 1
ATOM 2352 N N . MET A 1 292 ? -39.291 -26.172 32.425 1.00 39.38 292 MET A N 1
ATOM 2353 C CA . MET A 1 292 ? -38.609 -25.122 31.668 1.00 39.38 292 MET A CA 1
ATOM 2354 C C . MET A 1 292 ? -38.549 -25.541 30.194 1.00 39.38 292 MET A C 1
ATOM 2356 O O . MET A 1 292 ? -37.818 -26.463 29.824 1.00 39.38 292 MET A O 1
ATOM 2360 N N . ILE A 1 293 ? -39.318 -24.860 29.348 1.00 43.53 293 ILE A N 1
ATOM 2361 C CA . ILE A 1 293 ? -39.104 -24.851 27.901 1.00 43.53 293 ILE A CA 1
ATOM 2362 C C . ILE A 1 293 ? -38.058 -23.774 27.612 1.00 43.53 293 ILE A C 1
ATOM 2364 O O . ILE A 1 293 ? -38.281 -22.588 27.844 1.00 43.53 293 ILE A O 1
ATOM 2368 N N . LYS A 1 294 ? -36.907 -24.212 27.096 1.00 50.91 294 LYS A N 1
ATOM 2369 C CA . LYS A 1 294 ? -35.943 -23.365 26.390 1.00 50.91 294 LYS A CA 1
ATOM 2370 C C . LYS A 1 294 ? -36.655 -22.678 25.227 1.00 50.91 294 LYS A C 1
ATOM 2372 O O . LYS A 1 294 ? -37.089 -23.379 24.320 1.00 50.91 294 LYS A O 1
ATOM 2377 N N . ASN A 1 295 ? -36.649 -21.350 25.189 1.00 41.03 295 ASN A N 1
ATOM 2378 C CA . ASN A 1 295 ? -36.788 -20.621 23.935 1.00 41.03 295 ASN A CA 1
ATOM 2379 C C . ASN A 1 295 ? -35.541 -19.771 23.696 1.00 41.03 295 ASN A C 1
ATOM 2381 O O . ASN A 1 295 ? -35.233 -18.850 24.445 1.00 41.03 295 ASN A O 1
ATOM 2385 N N . LYS A 1 296 ? -34.832 -20.147 22.627 1.00 43.50 296 LYS A N 1
ATOM 2386 C CA . LYS A 1 296 ? -33.996 -19.260 21.822 1.00 43.50 296 LYS A CA 1
ATOM 2387 C C . LYS A 1 296 ? -34.910 -18.237 21.143 1.00 43.50 296 LYS A C 1
ATOM 2389 O O . LYS A 1 296 ? -35.834 -18.683 20.466 1.00 43.50 296 LYS A O 1
ATOM 2394 N N . VAL A 1 297 ? -34.585 -16.950 21.247 1.00 46.19 297 VAL A N 1
ATOM 2395 C CA . VAL A 1 297 ? -34.416 -16.010 20.117 1.00 46.19 297 VAL A CA 1
ATOM 2396 C C . VAL A 1 297 ? -33.322 -15.034 20.520 1.00 46.19 297 VAL A C 1
ATOM 2398 O O . VAL A 1 297 ? -33.431 -14.492 21.640 1.00 46.19 297 VAL A O 1
#

Foldseek 3Di:
DPDCDPVNLLVVLVPDALVRLVVVLVVLVVVLVVLVVLLVVLVVVLVVLVVVLVVLVVVLVPDDPVVNVVCVVVNVVSNVVSVVVNVVSVVVSVVSVVVNVCSVVSSVSSVVSNVVNVVVVVVVVVVVVVCVVVPPDDDPDPPVVVVVVVVVVVVVVVVVVVVVVVVVVVVVVVVVVVVVVVVVVVVVVVVVVVVVVVVVVVVVVVVVVVVVVVVVVVVVVVVVVVVVVVVVVVVVVVVVVVVVVVVVVVVVVVVVVVVVVQVVCVVVVHHDDPPDPDDDPDDDDDDDDDDDDDDDD

Nearest PDB structures (foldseek):
  4whe-assembly1_A  TM=7.402E-01  e=6.502E-01  Escherichia coli K-12
  3ja6-assembly1_H  TM=3.743E-01  e=3.758E+00  Escherichia coli

Sequence (297 aa):
MEGITSANLVAELSTLDLVQTIHIISMLTAQLATVALDIVDVGKSIRDHEEQGQLCVEYYQRASQKKRQILEPGLRKWLANNERVLVEFKQRKKLLETEFMSSPTILEMVIKHLWSLLDKEATEQNETASEMMGGFGKAEGGPLKRMKEMLKENADKVTFSNRETSQFKCLVLVHKKDIEFHRSNIKRWNKCIQDSEKLIQELEKTNKEYKEDIEKNRQEIVELKQEEEVILAIQKQGEAREEEAQRVLQAVLQQDMTRFLEGELEKAGLSLEKESEGDQDQKIADDGEKKMIKNKV

Mean predicted aligned error: 19.6 Å

Organism: NCBI:txid278940

pLDDT: mean 78.41, std 15.7, range [37.53, 97.44]